Protein 4H86 (pdb70)

GO terms:
  GO:0005737 cytoplasm (C, IDA)
  GO:0045454 cell redox homeostasis (P, IDA)
  GO:0008379 thioredoxin peroxidase activity (F, IDA)
  GO:0034599 cellular response to oxidative stress (P, IGI)
  GO:0005829 cytosol (C, HDA)
  GO:0005886 plasma membrane (C, HDA)
  GO:0045454 cell redox homeostasis (P, IMP)
  GO:0008379 thioredoxin peroxidase activity (F, IMP)
  GO:0010038 response to metal ion (P, IMP)
  GO:0140824 thioredoxin-dependent peroxiredoxin activity (F, EXP)
  GO:0005515 protein binding (F, IPI)

Solvent-accessible surface area: 9254 Å² total; per-residue (Å²): 122,155,68,95,220,69,53,130,122,36,84,92,24,115,31,27,121,102,166,16,54,10,55,137,80,106,0,39,17,5,17,14,29,143,84,108,51,120,26,128,59,7,95,99,42,73,78,28,74,0,45,114,11,14,91,124,27,140,31,0,0,0,0,0,0,9,13,16,111,31,105,26,0,32,114,71,2,0,46,18,0,38,120,62,28,92,71,0,34,153,126,77,130,2,47,17,0,0,0,0,0,30,35,85,21,105,30,1,20,49,0,1,104,75,32,36,8,127,55,8,82,66,1,25,9,0,2,2,73,64,0,47,0,0,94,57,16,40,9,56,52,69,65,39,154,68,77,73,99,0,3,2,0,0,0,0,1,47,102,20,62,0,50,4,0,2,85,4,52,74,18,51,112,46,36,72,29,0,11,3,101,33,0,36,80,78,70

Structure (mmCIF, N/CA/C/O backbone):
data_4H86
#
_entry.id   4H86
#
_cell.length_a   149.049
_cell.length_b   149.049
_cell.length_c   149.049
_cell.angle_alpha   90.000
_cell.angle_beta   90.000
_cell.angle_gamma   90.000
#
_symmetry.space_group_name_H-M   'I 21 3'
#
loop_
_entity.id
_entity.type
_entity.pdbx_description
1 polymer 'Peroxiredoxin type-2'
2 water water
#
loop_
_atom_site.group_PDB
_atom_site.id
_atom_site.type_symbol
_atom_site.label_atom_id
_atom_site.label_alt_id
_atom_site.label_comp_id
_atom_site.label_asym_id
_atom_site.label_entity_id
_atom_site.label_seq_id
_atom_site.pdbx_PDB_ins_code
_atom_site.Cartn_x
_atom_site.Cartn_y
_atom_site.Cartn_z
_atom_site.occupancy
_atom_site.B_iso_or_equiv
_atom_site.auth_seq_id
_atom_site.auth_comp_id
_atom_site.auth_asym_id
_atom_site.auth_atom_id
_atom_site.pdbx_PDB_model_num
ATOM 1 N N . GLY A 1 13 ? 108.901 108.337 89.254 1.00 69.16 -10 GLY A N 1
ATOM 2 C CA . GLY A 1 13 ? 109.384 107.133 88.602 1.00 6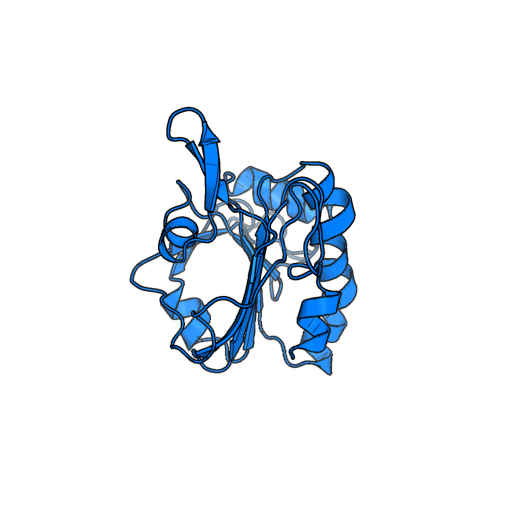1.75 -10 GLY A CA 1
ATOM 3 C C . GLY A 1 13 ? 108.391 105.988 88.666 1.00 56.59 -10 GLY A C 1
ATOM 4 O O . GLY A 1 13 ? 107.273 106.144 89.166 1.00 49.66 -10 GLY A O 1
ATOM 5 N N . LEU A 1 14 ? 108.802 104.829 88.162 1.00 53.24 -9 LEU A N 1
ATOM 6 C CA . LEU A 1 14 ? 107.928 103.661 88.115 1.00 49.01 -9 LEU A CA 1
ATOM 7 C C . LEU A 1 14 ? 107.607 103.133 89.513 1.00 39.89 -9 LEU A C 1
ATOM 8 O O . LEU A 1 14 ? 106.456 102.833 89.822 1.00 45.77 -9 LEU A O 1
ATOM 13 N N . VAL A 1 15 ? 108.627 103.033 90.360 1.00 42.40 -8 VAL A N 1
ATOM 14 C CA . VAL A 1 15 ? 108.445 102.498 91.707 1.00 49.72 -8 VAL A CA 1
ATOM 15 C C . VAL A 1 15 ? 108.807 103.529 92.771 1.00 53.67 -8 VAL A C 1
ATOM 16 O O . VAL A 1 15 ? 109.986 103.778 93.021 1.00 50.74 -8 VAL A O 1
ATOM 20 N N . PRO A 1 16 ? 107.789 104.123 93.407 1.00 67.48 -7 PRO A N 1
ATOM 21 C CA . PRO A 1 16 ? 107.987 105.170 94.415 1.00 73.74 -7 PRO A CA 1
ATOM 22 C C . PRO A 1 16 ? 108.458 104.633 95.766 1.00 79.93 -7 PRO A C 1
ATOM 23 O O . PRO A 1 16 ? 109.074 103.566 95.837 1.00 61.74 -7 PRO A O 1
ATOM 27 N N . ARG A 1 17 ? 108.151 105.386 96.820 1.00 98.73 -6 ARG A N 1
ATOM 28 C CA . ARG A 1 17 ? 108.588 105.096 98.186 1.00 90.32 -6 ARG A CA 1
ATOM 29 C C . ARG A 1 17 ? 108.276 103.677 98.660 1.00 80.15 -6 ARG A C 1
ATOM 30 O O . ARG A 1 17 ? 107.111 103.285 98.762 1.00 93.97 -6 ARG A O 1
ATOM 38 N N . GLY A 1 18 ? 109.332 102.915 98.936 1.00 77.53 -5 GLY A N 1
ATOM 39 C CA . GLY A 1 18 ? 109.220 101.602 99.550 1.00 80.83 -5 GLY A CA 1
ATOM 40 C C . GLY A 1 18 ? 108.289 100.602 98.885 1.00 88.40 -5 GLY A C 1
ATOM 41 O O . GLY A 1 18 ? 107.884 99.619 99.508 1.00 82.45 -5 GLY A O 1
ATOM 42 N N . SER A 1 19 ? 107.944 100.846 97.625 1.00 78.11 -4 SER A N 1
ATOM 43 C CA . SER A 1 19 ? 107.085 99.930 96.885 1.00 74.87 -4 SER A CA 1
ATOM 44 C C . SER A 1 19 ? 107.919 98.856 96.195 1.00 58.80 -4 SER A C 1
ATOM 45 O O . SER A 1 19 ? 109.115 99.036 95.961 1.00 53.01 -4 SER A O 1
ATOM 48 N N . HIS A 1 20 ? 107.288 97.729 95.887 1.00 54.54 -3 HIS A N 1
ATOM 49 C CA . HIS A 1 20 ? 107.978 96.645 95.203 1.00 40.08 -3 HIS A CA 1
ATOM 50 C C . HIS A 1 20 ? 107.072 96.008 94.172 1.00 40.86 -3 HIS A C 1
ATOM 51 O O . HIS A 1 20 ? 105.847 96.012 94.308 1.00 43.87 -3 HIS A O 1
ATOM 58 N N . MET A 1 21 ? 107.683 95.458 93.134 1.00 33.41 -2 MET A N 1
ATOM 59 C CA . MET A 1 21 ? 106.922 94.820 92.082 1.00 33.83 -2 MET A CA 1
ATOM 60 C C . MET A 1 21 ? 107.170 93.326 92.131 1.00 34.01 -2 MET A C 1
ATOM 61 O O . MET A 1 21 ? 108.310 92.882 92.276 1.00 31.44 -2 MET A O 1
ATOM 66 N N . ALA A 1 22 ? 106.096 92.554 92.022 1.00 30.64 -1 ALA A N 1
ATOM 67 C CA . ALA A 1 22 ? 106.207 91.108 91.935 1.00 32.42 -1 ALA A CA 1
ATOM 68 C C . ALA A 1 22 ? 106.572 90.719 90.508 1.00 33.18 -1 ALA A C 1
ATOM 69 O O . ALA A 1 22 ? 105.855 91.041 89.561 1.00 34.28 -1 ALA A O 1
ATOM 71 N N . SER A 1 23 ? 107.681 90.009 90.361 1.00 28.71 0 SER A N 1
ATOM 72 C CA . SER A 1 23 ? 108.171 89.633 89.044 1.00 27.33 0 SER A CA 1
ATOM 73 C C . SER A 1 23 ? 108.041 88.134 88.814 1.00 33.06 0 SER A C 1
ATOM 74 O O . SER A 1 23 ? 107.778 87.371 89.744 1.00 28.15 0 SER A O 1
ATOM 77 N N . MET A 1 24 ? 108.215 87.715 87.566 1.00 24.85 1 MET A N 1
ATOM 78 C CA . MET A 1 24 ? 108.238 86.293 87.255 1.00 25.63 1 MET A CA 1
ATOM 79 C C . MET A 1 24 ? 109.541 85.694 87.759 1.00 33.68 1 MET A C 1
ATOM 80 O O . MET A 1 24 ? 110.602 86.301 87.622 1.00 29.75 1 MET A O 1
ATOM 85 N N . SER A 1 25 ? 109.463 84.503 88.344 1.00 26.75 2 SER A N 1
ATOM 86 C CA . SER A 1 25 ? 110.659 83.818 88.817 1.00 27.25 2 SER A CA 1
ATOM 87 C C . SER A 1 25 ? 111.462 83.243 87.654 1.00 25.83 2 SER A C 1
ATOM 88 O O . SER A 1 25 ? 110.898 82.831 86.639 1.00 24.04 2 SER A O 1
ATOM 91 N N . ASP A 1 26 ? 112.777 83.179 87.832 1.00 28.16 3 ASP A N 1
ATOM 92 C CA . ASP A 1 26 ? 113.672 82.591 86.837 1.00 35.51 3 ASP A CA 1
ATOM 93 C C . ASP A 1 26 ? 113.425 81.089 86.639 1.00 44.07 3 ASP A C 1
ATOM 94 O O . ASP A 1 26 ? 113.931 80.488 85.688 1.00 33.93 3 ASP A O 1
ATOM 99 N N . LEU A 1 27 ? 112.630 80.491 87.525 1.00 30.53 4 LEU A N 1
ATOM 100 C CA . LEU A 1 27 ? 112.273 79.073 87.417 1.00 27.15 4 LEU A CA 1
ATOM 101 C C . LEU A 1 27 ? 111.536 78.756 86.124 1.00 30.32 4 LEU A C 1
ATOM 102 O O . LEU A 1 27 ? 111.525 77.611 85.663 1.00 30.73 4 LEU A O 1
ATOM 107 N N . VAL A 1 28 ? 110.901 79.770 85.546 1.00 25.49 5 VAL A N 1
ATOM 108 C CA . VAL A 1 28 ? 110.086 79.563 84.359 1.00 26.15 5 VAL A CA 1
ATOM 109 C C . VAL A 1 28 ? 110.936 79.061 83.188 1.00 32.35 5 VAL A C 1
ATOM 110 O O . VAL A 1 28 ? 112.070 79.504 83.010 1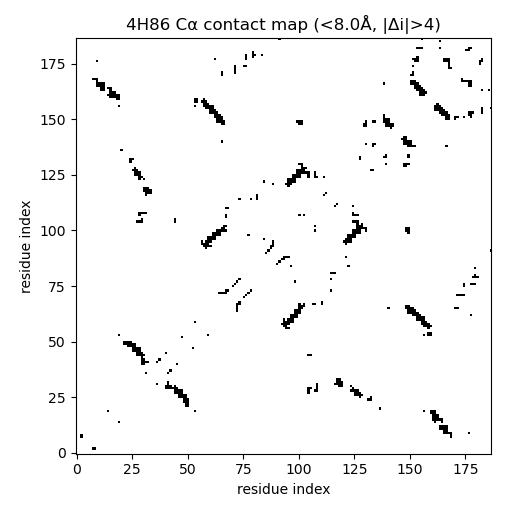.00 30.20 5 VAL A O 1
ATOM 114 N N . ASN A 1 29 ? 110.375 78.111 82.440 1.00 26.86 6 ASN A N 1
ATOM 115 C CA . ASN A 1 29 ? 111.019 77.463 81.291 1.00 37.54 6 ASN A CA 1
ATOM 116 C C . ASN A 1 29 ? 112.084 76.430 81.663 1.00 42.13 6 ASN A C 1
ATOM 117 O O . ASN A 1 29 ? 112.742 75.869 80.790 1.00 42.94 6 ASN A O 1
ATOM 122 N N . LYS A 1 30 ? 112.237 76.172 82.958 1.00 33.36 7 LYS A N 1
ATOM 123 C CA . LYS A 1 30 ? 113.144 75.129 83.428 1.00 29.98 7 LYS A CA 1
ATOM 124 C C . LYS A 1 30 ? 112.354 73.943 83.967 1.00 39.93 7 LYS A C 1
ATOM 125 O O . LYS A 1 30 ? 111.168 74.068 84.271 1.00 30.59 7 LYS A O 1
ATOM 131 N N . LYS A 1 31 ? 113.011 72.793 84.078 1.00 33.79 8 LYS A N 1
ATOM 132 C CA . LYS A 1 31 ? 112.386 71.617 84.666 1.00 32.75 8 LYS A CA 1
ATOM 133 C C . LYS A 1 31 ? 112.009 71.894 86.118 1.00 28.01 8 LYS A C 1
ATOM 134 O O . LYS A 1 31 ? 112.752 72.555 86.851 1.00 28.80 8 LYS A O 1
ATOM 140 N N . PHE A 1 32 ? 110.848 71.392 86.521 1.00 31.38 9 PHE A N 1
ATOM 141 C CA . PHE A 1 32 ? 110.430 71.453 87.919 1.00 27.45 9 PHE A CA 1
ATOM 142 C C . PHE A 1 32 ? 111.483 70.777 88.792 1.00 33.03 9 PHE A C 1
ATOM 143 O O . PHE A 1 32 ? 111.785 69.602 88.593 1.00 36.34 9 PHE A O 1
ATOM 151 N N . PRO A 1 33 ? 112.049 71.517 89.759 1.00 28.38 10 PRO A N 1
ATOM 152 C CA . PRO A 1 33 ? 113.148 70.997 90.577 1.00 30.31 10 PRO A CA 1
ATOM 153 C C . PRO A 1 33 ? 112.633 70.212 91.781 1.00 25.88 10 PRO A C 1
ATOM 154 O O . PRO A 1 33 ? 112.738 70.673 92.922 1.00 33.99 10 PRO A O 1
ATOM 158 N N . ALA A 1 34 ? 112.083 69.032 91.519 1.00 32.21 11 ALA A N 1
ATOM 159 C CA . ALA A 1 34 ? 111.481 68.219 92.572 1.00 39.83 11 ALA A CA 1
ATOM 160 C C . ALA A 1 34 ? 112.514 67.664 93.551 1.00 38.15 11 ALA A C 1
ATOM 161 O O . ALA A 1 34 ? 112.230 67.521 94.739 1.00 32.50 11 ALA A O 1
ATOM 163 N N . GLY A 1 35 ? 113.709 67.360 93.049 1.00 37.45 12 GLY A N 1
ATOM 164 C CA . GLY A 1 35 ? 114.733 66.707 93.849 1.00 35.03 12 GLY A CA 1
ATOM 165 C C . GLY A 1 35 ? 114.172 65.473 94.537 1.00 26.25 12 GLY A C 1
ATOM 166 O O . GLY A 1 35 ? 113.416 64.706 93.936 1.00 32.40 12 GLY A O 1
ATOM 167 N N . ASP A 1 36 ? 114.515 65.300 95.808 1.00 29.91 13 ASP A N 1
ATOM 168 C CA . ASP A 1 36 ? 113.942 64.224 96.607 1.00 36.06 13 ASP A CA 1
ATOM 169 C C . ASP A 1 36 ? 112.921 64.746 97.619 1.00 40.52 13 ASP A C 1
ATOM 170 O O . ASP A 1 36 ? 112.609 64.065 98.595 1.00 31.44 13 ASP A O 1
ATOM 175 N N . TYR A 1 37 ? 112.397 65.947 97.385 1.00 35.06 14 TYR A N 1
ATOM 176 C CA . TYR A 1 37 ? 111.436 66.547 98.317 1.00 29.20 14 TYR A CA 1
ATOM 177 C C . TYR A 1 37 ? 110.094 65.819 98.318 1.00 20.68 14 TYR A C 1
ATOM 178 O O . TYR A 1 37 ? 109.650 65.304 97.292 1.00 27.55 14 TYR A O 1
ATOM 187 N N . LYS A 1 38 ? 109.453 65.788 99.486 1.00 25.69 15 LYS A N 1
ATOM 188 C CA . LYS A 1 38 ? 108.186 65.093 99.661 1.00 27.02 15 LYS A CA 1
ATOM 189 C C . LYS A 1 38 ? 107.217 65.976 100.429 1.00 22.02 15 LYS A C 1
ATOM 190 O O . LYS A 1 38 ? 107.634 66.813 101.226 1.00 25.67 15 LYS A O 1
ATOM 196 N N . PHE A 1 39 ? 105.925 65.777 100.195 1.00 24.49 16 PHE A N 1
ATOM 197 C CA . PHE A 1 39 ? 104.918 66.437 101.010 1.00 27.37 16 PHE A CA 1
ATOM 198 C C . PHE A 1 39 ? 103.949 65.431 101.622 1.00 24.89 16 PHE A C 1
ATOM 199 O O . PHE A 1 39 ? 103.857 64.291 101.168 1.00 28.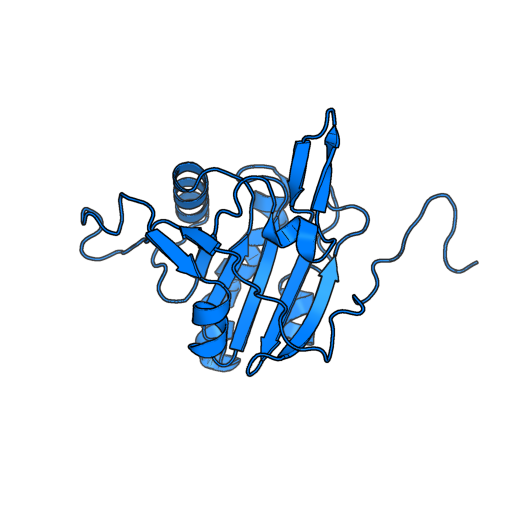12 16 PHE A O 1
ATOM 207 N N . GLN A 1 40 ? 103.240 65.856 102.659 1.00 22.68 17 GLN A N 1
ATOM 208 C CA . GLN A 1 40 ? 102.177 65.043 103.238 1.00 24.53 17 GLN A CA 1
ATOM 209 C C . GLN A 1 40 ? 100.829 65.715 103.053 1.00 30.02 17 GLN A C 1
ATOM 210 O O . GLN A 1 40 ? 100.726 66.943 103.086 1.00 23.03 17 GLN A O 1
ATOM 216 N N . TYR A 1 41 ? 99.793 64.904 102.868 1.00 23.26 18 TYR A N 1
ATOM 217 C CA . TYR A 1 41 ? 98.427 65.406 102.874 1.00 25.57 18 TYR A CA 1
ATOM 218 C C . TYR A 1 41 ? 97.495 64.316 103.393 1.00 27.48 18 TYR A C 1
ATOM 219 O O . TYR A 1 41 ? 97.854 63.139 103.416 1.00 27.05 18 TYR A O 1
ATOM 228 N N . ILE A 1 42 ? 96.312 64.717 103.832 1.00 22.38 19 ILE A N 1
ATOM 229 C CA . ILE A 1 42 ? 95.282 63.758 104.206 1.00 24.87 19 ILE A CA 1
ATOM 230 C C . ILE A 1 42 ? 94.121 63.868 103.230 1.00 27.85 19 ILE A C 1
ATOM 231 O O . ILE A 1 42 ? 93.602 64.960 102.979 1.00 22.22 19 ILE A O 1
ATOM 236 N N . ALA A 1 43 ? 93.710 62.735 102.672 1.00 24.54 20 ALA A N 1
ATOM 237 C CA . ALA A 1 43 ? 92.634 62.745 101.693 1.00 23.21 20 ALA A CA 1
ATOM 238 C C . ALA A 1 43 ? 91.300 63.143 102.310 1.00 26.04 20 ALA A C 1
ATOM 239 O O . ALA A 1 43 ? 91.102 63.039 103.523 1.00 26.61 20 ALA A O 1
ATOM 241 N N . ILE A 1 44 ? 90.396 63.621 101.461 1.00 24.92 21 ILE A N 1
ATOM 242 C CA . ILE A 1 44 ? 89.037 63.944 101.867 1.00 26.29 21 ILE A CA 1
ATOM 243 C C . ILE A 1 44 ? 88.106 63.301 100.852 1.00 28.63 21 ILE A C 1
ATOM 244 O O . ILE A 1 44 ? 88.369 63.350 99.650 1.00 25.74 21 ILE A O 1
ATOM 249 N N . SER A 1 45 ? 87.025 62.694 101.333 1.00 28.90 22 SER A N 1
ATOM 250 C CA . SER A 1 45 ? 86.086 62.002 100.452 1.00 29.82 22 SER A CA 1
ATOM 251 C C . SER A 1 45 ? 84.666 62.066 101.005 1.00 34.22 22 SER A C 1
ATOM 252 O O . SER A 1 45 ? 84.457 61.942 102.211 1.00 36.90 22 SER A O 1
ATOM 255 N N A GLN A 1 46 ? 83.702 62.267 100.112 0.49 36.77 23 GLN A N 1
ATOM 256 N N B GLN A 1 46 ? 83.684 62.263 100.132 0.51 36.80 23 GLN A N 1
ATOM 257 C CA A GLN A 1 46 ? 82.292 62.287 100.486 0.49 40.24 23 GLN A CA 1
ATOM 258 C CA B GLN A 1 46 ? 82.292 62.274 100.578 0.51 40.23 23 GLN A CA 1
ATOM 259 C C A GLN A 1 46 ? 81.794 60.868 100.735 0.49 42.37 23 GLN A C 1
ATOM 260 C C B GLN A 1 46 ? 81.708 60.865 100.642 0.51 42.43 23 GLN A C 1
ATOM 261 O O A GLN A 1 46 ? 80.856 60.650 101.500 0.49 48.34 23 GLN A O 1
ATOM 262 O O B GLN A 1 46 ? 80.627 60.653 101.188 0.51 46.63 23 GLN A O 1
ATOM 273 N N . SER A 1 47 ? 82.430 59.907 100.076 1.00 37.26 24 SER A N 1
ATOM 274 C CA . SER A 1 47 ? 82.092 58.505 100.249 1.00 53.22 24 SER A CA 1
ATOM 275 C C . SER A 1 47 ? 83.240 57.878 101.028 1.00 55.52 24 SER A C 1
ATOM 276 O O . SER A 1 47 ? 84.407 58.115 100.712 1.00 63.37 24 SER A O 1
ATOM 279 N N . ASP A 1 48 ? 82.910 57.100 102.052 1.00 59.15 25 ASP A N 1
ATOM 280 C CA . ASP A 1 48 ? 83.924 56.467 102.892 1.00 61.88 25 ASP A CA 1
ATOM 281 C C . ASP A 1 48 ? 84.808 57.517 103.583 1.00 46.19 25 ASP A C 1
ATOM 282 O O . ASP A 1 48 ? 86.034 57.397 103.620 1.00 44.05 25 ASP A O 1
ATOM 287 N N . ALA A 1 49 ? 84.167 58.540 104.142 1.00 42.51 26 ALA A N 1
ATOM 288 C CA . ALA A 1 49 ? 84.873 59.623 104.818 1.00 37.63 26 ALA A CA 1
ATOM 289 C C . ALA A 1 49 ? 85.568 59.173 106.102 1.00 54.91 26 ALA A C 1
ATOM 290 O O . ALA A 1 49 ? 86.424 59.883 106.633 1.00 39.79 26 ALA A O 1
ATOM 292 N N . ASP A 1 50 ? 85.198 58.000 106.607 1.00 37.82 27 ASP A N 1
ATOM 293 C CA . ASP A 1 50 ? 85.811 57.492 107.830 1.00 32.62 27 ASP A CA 1
ATOM 294 C C . ASP A 1 50 ? 86.930 56.484 107.571 1.00 38.25 27 ASP A C 1
ATOM 295 O O . ASP A 1 50 ? 87.435 55.862 108.502 1.00 36.06 27 ASP A O 1
ATOM 300 N N . SER A 1 51 ? 87.334 56.337 106.312 1.00 35.89 28 SER A N 1
ATOM 301 C CA . SER A 1 51 ? 88.428 55.428 105.980 1.00 36.56 28 SER A CA 1
ATOM 302 C C . SER A 1 51 ? 89.738 55.945 106.557 1.00 40.46 28 SER A C 1
ATOM 303 O O . SER A 1 51 ? 89.876 57.136 106.842 1.00 35.12 28 SER A O 1
ATOM 306 N N . GLU A 1 52 ? 90.701 55.047 106.723 1.00 36.35 29 GLU A N 1
ATOM 307 C CA . GLU A 1 52 ? 92.008 55.414 107.259 1.00 44.12 29 GLU A CA 1
ATOM 308 C C . GLU A 1 52 ? 92.721 56.433 106.366 1.00 40.16 29 GLU A C 1
ATOM 309 O O . GLU A 1 52 ? 93.459 57.292 106.852 1.00 33.01 29 GLU A O 1
ATOM 315 N N . SER A 1 53 ? 92.488 56.336 105.061 1.00 35.49 30 SER A N 1
ATOM 316 C CA . SER A 1 53 ? 93.113 57.243 104.102 1.00 43.09 30 SER A CA 1
ATOM 317 C C . SER A 1 53 ? 92.644 58.686 104.286 1.00 36.98 30 SER A C 1
ATOM 318 O O . SER A 1 53 ? 93.337 59.624 103.885 1.00 41.53 30 SER A O 1
ATOM 321 N N . CYS A 1 54 ? 91.476 58.859 104.904 1.00 30.16 31 CYS A N 1
ATOM 322 C CA . CYS A 1 54 ? 90.941 60.194 105.169 1.00 31.14 31 CYS A CA 1
ATOM 323 C C . CYS A 1 54 ? 91.182 60.645 106.608 1.00 29.82 31 CYS A C 1
ATOM 324 O O . CYS A 1 54 ? 90.660 61.677 107.044 1.00 27.68 31 CYS A O 1
ATOM 327 N N . LYS A 1 55 ? 91.982 59.875 107.339 1.00 27.14 32 LYS A N 1
ATOM 328 C CA . LYS A 1 55 ? 92.315 60.218 108.717 1.00 29.16 32 LYS A CA 1
ATOM 329 C C . LYS A 1 55 ? 93.809 60.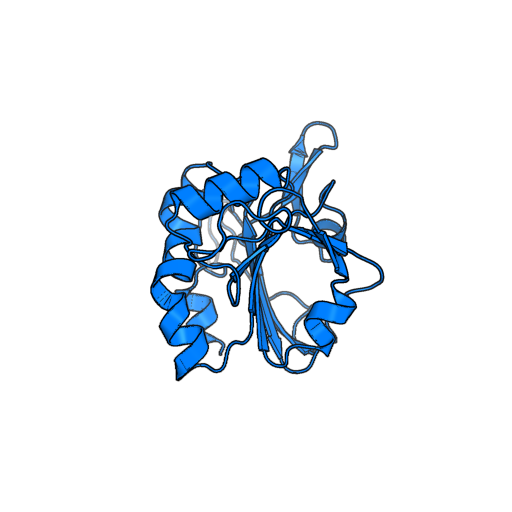456 108.880 1.00 23.39 32 LYS A C 1
ATOM 330 O O . LYS A 1 55 ? 94.228 61.343 109.627 1.00 29.72 32 LYS A O 1
ATOM 336 N N . MET A 1 56 ? 94.613 59.650 108.195 1.00 27.87 33 MET A N 1
ATOM 337 C CA . MET A 1 56 ? 96.060 59.683 108.389 1.00 27.31 33 MET A CA 1
ATOM 338 C C . MET A 1 56 ? 96.790 60.237 107.172 1.00 24.88 33 MET A C 1
ATOM 339 O O . MET A 1 56 ? 96.428 59.942 106.033 1.00 26.89 33 MET A O 1
ATOM 344 N N . PRO A 1 57 ? 97.834 61.040 107.413 1.00 26.47 34 PRO A N 1
ATOM 345 C CA . PRO A 1 57 ? 98.582 61.635 106.304 1.00 30.38 34 PRO A CA 1
ATOM 346 C C . PRO A 1 57 ? 99.296 60.577 105.476 1.00 40.08 34 PRO A C 1
ATOM 347 O O . PRO A 1 57 ? 99.720 59.540 105.995 1.00 29.46 34 PRO A O 1
ATOM 351 N N . GLN A 1 58 ? 99.399 60.833 104.181 1.00 26.86 35 GLN A N 1
ATOM 352 C CA . GLN A 1 58 ? 100.229 60.016 103.320 1.00 33.95 35 GLN A CA 1
ATOM 353 C C . GLN A 1 58 ? 101.295 60.897 102.702 1.00 36.50 35 GLN A C 1
ATOM 354 O O . GLN A 1 58 ? 101.135 62.114 102.619 1.00 28.49 35 GLN A O 1
ATOM 360 N N . THR A 1 59 ? 102.384 60.278 102.274 1.00 27.63 36 THR A N 1
ATOM 361 C CA . THR A 1 59 ? 103.527 61.009 101.754 1.00 28.73 36 THR A CA 1
ATOM 362 C C . THR A 1 59 ? 103.539 60.916 100.241 1.00 34.84 36 THR A C 1
ATOM 363 O O . THR A 1 59 ? 103.292 59.851 99.680 1.00 33.29 36 THR A O 1
ATOM 367 N N . VAL A 1 60 ? 103.797 62.041 99.581 1.00 27.07 37 VAL A N 1
ATOM 368 C CA . VAL A 1 60 ? 103.881 62.066 98.126 1.00 27.29 37 VAL A CA 1
ATOM 369 C C . VAL A 1 60 ? 105.206 62.683 97.709 1.00 31.14 37 VAL A C 1
ATOM 370 O O . VAL A 1 60 ? 105.585 63.743 98.198 1.00 29.80 37 VAL A O 1
ATOM 374 N N . GLU A 1 61 ? 105.920 62.010 96.815 1.00 27.45 38 GLU A N 1
ATOM 375 C CA . GLU A 1 61 ? 107.138 62.573 96.256 1.00 28.59 38 GLU A CA 1
ATOM 376 C C . GLU A 1 61 ? 106.761 63.607 95.196 1.00 25.27 38 GLU A C 1
ATOM 377 O O . GLU A 1 61 ? 105.944 63.333 94.313 1.00 27.27 38 GLU A O 1
ATOM 383 N N . TRP A 1 62 ? 107.341 64.798 95.296 1.00 27.60 39 TRP A N 1
ATOM 384 C CA . TRP A 1 62 ? 107.058 65.846 94.317 1.00 26.05 39 TRP A CA 1
ATOM 385 C C . TRP A 1 62 ? 107.381 65.369 92.901 1.00 29.12 39 TRP A C 1
ATOM 386 O O . TRP A 1 62 ? 106.667 65.689 91.956 1.00 28.78 39 TRP A O 1
ATOM 397 N N . SER A 1 63 ? 108.453 64.591 92.761 1.00 33.70 40 SER A N 1
ATOM 398 C CA . SER A 1 63 ? 108.841 64.068 91.449 1.00 28.91 40 SER A CA 1
ATOM 399 C C . SER A 1 63 ? 107.770 63.161 90.865 1.00 36.35 40 SER A C 1
ATOM 400 O O . SER A 1 63 ? 107.503 63.198 89.664 1.00 31.38 40 SER A O 1
ATOM 403 N N . LYS A 1 64 ? 107.147 62.354 91.717 1.00 29.74 41 LYS A N 1
ATOM 404 C CA . LYS A 1 64 ? 106.107 61.439 91.264 1.00 31.28 41 LYS A CA 1
ATOM 405 C C . LYS A 1 64 ? 104.834 62.184 90.882 1.00 37.84 41 LYS A C 1
ATOM 406 O O . LYS A 1 64 ? 104.201 61.867 89.877 1.00 33.82 41 LYS A O 1
ATOM 412 N N . LEU A 1 65 ? 104.453 63.166 91.692 1.00 30.37 42 LEU A N 1
ATOM 413 C CA . LEU A 1 65 ? 103.288 63.989 91.385 1.00 27.62 42 LEU A CA 1
ATOM 414 C C . LEU A 1 65 ? 103.434 64.622 89.999 1.00 28.24 42 LEU A C 1
ATOM 415 O O . LEU A 1 65 ? 102.515 64.590 89.186 1.00 31.45 42 LEU A O 1
ATOM 420 N N . ILE A 1 66 ? 104.606 65.186 89.737 1.00 27.50 43 ILE A N 1
ATOM 421 C CA . ILE A 1 66 ? 104.846 65.888 88.477 1.00 29.89 43 ILE A CA 1
ATOM 422 C C . ILE A 1 66 ? 104.933 64.941 87.271 1.00 38.29 43 ILE A C 1
ATOM 423 O O . ILE A 1 66 ? 104.379 65.227 86.209 1.00 35.64 43 ILE A O 1
ATOM 428 N N . SER A 1 67 ? 105.600 63.802 87.440 1.00 38.11 44 SER A N 1
ATOM 429 C CA . SER A 1 67 ? 105.733 62.848 86.338 1.00 40.65 44 SER A CA 1
ATOM 430 C C . SER A 1 67 ? 104.406 62.168 85.998 1.00 35.83 44 SER A C 1
ATOM 431 O O . SER A 1 67 ? 104.159 61.820 84.845 1.00 39.80 44 SER A O 1
ATOM 434 N N . GLU A 1 68 ? 103.541 61.996 86.993 1.00 36.79 45 GLU A N 1
ATOM 435 C CA . GLU A 1 68 ? 102.258 61.323 86.776 1.00 33.79 45 GLU A CA 1
ATOM 436 C C . GLU A 1 68 ? 101.117 62.252 86.351 1.00 40.67 45 GLU A C 1
ATOM 437 O O . GLU A 1 68 ? 100.025 61.790 86.028 1.00 38.08 45 GLU A O 1
ATOM 443 N N . ASN A 1 69 ? 101.365 63.556 86.354 1.00 33.55 46 ASN A N 1
ATOM 444 C CA . ASN A 1 69 ? 100.321 64.524 86.018 1.00 35.55 46 ASN A CA 1
ATOM 445 C C . ASN A 1 69 ? 100.829 65.569 85.036 1.00 31.19 46 ASN A C 1
ATOM 446 O O . ASN A 1 69 ? 101.783 66.292 85.328 1.00 33.79 46 ASN A O 1
ATOM 451 N N . LYS A 1 70 ? 100.181 65.646 83.878 1.00 31.51 47 LYS A N 1
ATOM 452 C CA . LYS A 1 70 ? 100.628 66.514 82.792 1.00 38.33 47 LYS A CA 1
ATOM 453 C C . LYS A 1 70 ? 100.528 68.008 83.107 1.00 34.76 47 LYS A C 1
ATOM 454 O O . LYS A 1 70 ? 101.366 68.795 82.666 1.00 38.36 47 LYS A O 1
ATOM 460 N N . LYS A 1 71 ? 99.503 68.400 83.857 1.00 29.07 48 LYS A N 1
ATOM 461 C CA . LYS A 1 71 ? 99.316 69.813 84.181 1.00 28.60 48 LYS A CA 1
ATOM 462 C C . LYS A 1 71 ? 98.964 70.014 85.654 1.00 28.87 48 LYS A C 1
ATOM 463 O O . LYS A 1 71 ? 97.907 69.584 86.121 1.00 29.04 48 LYS A O 1
ATOM 469 N N . VAL A 1 72 ? 99.861 70.677 86.373 1.00 29.48 49 VAL A N 1
ATOM 470 C CA . VAL A 1 72 ? 99.722 70.857 87.810 1.00 29.68 49 VAL A CA 1
ATOM 471 C C . VAL A 1 72 ? 99.823 72.330 88.182 1.00 28.64 49 VAL A C 1
ATOM 472 O O . VAL A 1 72 ? 100.740 73.028 87.746 1.00 27.18 49 VAL A O 1
ATOM 476 N N . ILE A 1 73 ? 98.862 72.795 88.970 1.00 23.41 50 ILE A N 1
ATOM 477 C CA . ILE A 1 73 ? 98.922 74.116 89.579 1.00 21.34 50 ILE A CA 1
ATOM 478 C C . ILE A 1 73 ? 99.352 73.963 91.031 1.00 24.31 50 ILE A C 1
ATOM 479 O O . ILE A 1 73 ? 98.824 73.123 91.765 1.00 24.02 50 ILE A O 1
ATOM 484 N N . ILE A 1 74 ? 100.327 74.762 91.440 1.00 21.74 51 ILE A N 1
ATOM 485 C CA . ILE A 1 74 ? 100.787 74.757 92.819 1.00 22.50 51 ILE A CA 1
ATOM 486 C C . ILE A 1 74 ? 100.710 76.172 93.360 1.00 29.64 51 ILE A C 1
ATOM 487 O O . ILE A 1 74 ? 101.189 77.106 92.723 1.00 25.11 51 ILE A O 1
ATOM 492 N N . THR A 1 75 ? 100.097 76.342 94.524 1.00 21.14 52 THR A N 1
ATOM 493 C CA . THR A 1 75 ? 100.082 77.654 95.156 1.00 17.23 52 THR A CA 1
ATOM 494 C C . THR A 1 75 ? 100.454 77.564 96.634 1.00 23.79 52 THR A C 1
ATOM 495 O O . THR A 1 75 ? 99.948 76.714 97.372 1.00 21.32 52 THR A O 1
ATOM 499 N N . GLY A 1 76 ? 101.372 78.427 97.053 1.00 19.46 53 GLY A N 1
ATOM 500 C CA . GLY A 1 76 ? 101.821 78.443 98.433 1.00 20.01 53 GLY A CA 1
ATOM 501 C C . GLY A 1 76 ? 101.132 79.510 99.258 1.00 25.43 53 GLY A C 1
ATOM 502 O O . GLY A 1 76 ? 100.835 80.597 98.757 1.00 20.87 53 GLY A O 1
ATOM 503 N N . ALA A 1 77 ? 100.881 79.200 100.528 1.00 17.17 54 ALA A N 1
ATOM 504 C CA . ALA A 1 77 ? 100.287 80.163 101.459 1.00 20.28 54 ALA A CA 1
ATOM 505 C C . ALA A 1 77 ? 101.026 80.129 102.796 1.00 20.24 54 ALA A C 1
ATOM 506 O O . ALA A 1 77 ? 101.413 79.063 103.260 1.00 21.29 54 ALA A O 1
ATOM 508 N N . PRO A 1 78 ? 101.222 81.302 103.422 1.00 17.75 55 PRO A N 1
ATOM 509 C CA . PRO A 1 78 ? 101.971 81.394 104.679 1.00 21.44 55 PRO A CA 1
ATOM 510 C C . PRO A 1 78 ? 101.353 80.655 105.865 1.00 22.92 55 PRO A C 1
ATOM 511 O O . PRO A 1 78 ? 102.106 80.112 106.654 1.00 19.97 55 PRO A O 1
ATOM 515 N N . ALA A 1 79 ? 100.033 80.650 106.011 1.00 19.40 56 ALA A N 1
ATOM 516 C CA . ALA A 1 79 ? 99.456 80.098 107.237 1.00 21.73 56 ALA A CA 1
ATOM 517 C C . ALA A 1 79 ? 98.008 79.661 107.094 1.00 22.23 56 ALA A C 1
ATOM 518 O O . ALA A 1 79 ? 97.119 80.490 106.872 1.00 20.08 56 ALA A O 1
ATOM 520 N N . ALA A 1 80 ? 97.779 78.354 107.204 1.00 21.23 57 ALA A N 1
ATOM 521 C CA . ALA A 1 80 ? 96.424 77.825 107.297 1.00 20.24 57 ALA A CA 1
ATOM 522 C C . ALA A 1 80 ? 95.640 78.595 108.348 1.00 18.04 57 ALA A C 1
ATOM 523 O O . ALA A 1 80 ? 96.147 78.849 109.441 1.00 19.57 57 ALA A O 1
ATOM 525 N N . PHE A 1 81 ? 94.413 78.973 107.992 1.00 18.63 58 PHE A N 1
ATOM 526 C CA . PHE A 1 81 ? 93.497 79.730 108.854 1.00 19.51 58 PHE A CA 1
ATOM 527 C C . PHE A 1 81 ? 93.810 81.215 109.018 1.00 21.91 58 PHE A C 1
ATOM 528 O O . PHE A 1 81 ? 93.044 81.926 109.658 1.00 20.73 58 PHE A O 1
ATOM 536 N N . SER A 1 82 ? 94.913 81.699 108.454 1.00 19.71 59 SER A N 1
ATOM 537 C CA . SER A 1 82 ? 95.188 83.132 108.560 1.00 18.20 59 SER A CA 1
ATOM 538 C C . SER A 1 82 ? 94.259 83.894 107.595 1.00 19.31 59 SER A C 1
ATOM 539 O O . SER A 1 82 ? 93.785 83.324 106.622 1.00 22.46 59 SER A O 1
ATOM 542 N N . PRO A 1 83 ? 93.983 85.179 107.881 1.00 23.13 60 PRO A N 1
ATOM 543 C CA . PRO A 1 83 ? 92.942 85.948 107.172 1.00 24.13 60 PRO A CA 1
ATOM 544 C C . PRO A 1 83 ? 93.118 86.034 105.653 1.00 19.40 60 PRO A C 1
ATOM 545 O O . PRO A 1 83 ? 92.197 85.689 104.912 1.00 20.71 60 PRO A O 1
ATOM 549 N N . THR A 1 84 ? 94.270 86.502 105.191 1.00 19.83 61 THR A N 1
ATOM 550 C CA . THR A 1 84 ? 94.459 86.677 103.751 1.00 21.23 61 THR A CA 1
ATOM 551 C C . THR A 1 84 ? 94.409 85.339 103.013 1.00 21.96 61 THR A C 1
ATOM 552 O O . THR A 1 84 ? 93.763 85.216 101.973 1.00 21.74 61 THR A O 1
ATOM 556 N N . CYS A 1 85 ? 95.078 84.331 103.564 1.00 18.74 62 CYS A N 1
ATOM 557 C CA . CYS A 1 85 ? 95.063 83.007 102.965 1.00 19.45 62 CYS A CA 1
ATOM 558 C C . CYS A 1 85 ? 93.642 82.459 102.890 1.00 19.88 62 CYS A C 1
ATOM 559 O O . CYS A 1 85 ? 93.227 81.889 101.878 1.00 19.38 62 CYS A O 1
ATOM 562 N N . THR A 1 86 ? 92.895 82.633 103.973 1.00 20.13 63 THR A N 1
ATOM 563 C CA . THR A 1 86 ? 91.599 81.980 104.106 1.00 18.18 63 THR A CA 1
ATOM 564 C C . THR A 1 86 ? 90.487 82.701 103.358 1.00 20.08 63 THR A C 1
ATOM 565 O O . THR A 1 86 ? 89.621 82.062 102.769 1.00 20.53 63 THR A O 1
ATOM 569 N N . VAL A 1 87 ? 90.504 84.029 103.389 1.00 21.60 64 VAL A N 1
ATOM 570 C CA . VAL A 1 87 ? 89.400 84.797 102.819 1.00 21.91 64 VAL A CA 1
ATOM 571 C C . VAL A 1 87 ? 89.646 85.186 101.359 1.00 20.79 64 VAL A C 1
ATOM 572 O O . VAL A 1 87 ? 88.740 85.091 100.531 1.00 23.82 64 VAL A O 1
ATOM 576 N N . SER A 1 88 ? 90.872 85.594 101.038 1.00 20.06 65 SER A N 1
ATOM 577 C CA . SER A 1 88 ? 91.147 86.196 99.725 1.00 23.45 65 SER A CA 1
ATOM 578 C C . SER A 1 88 ? 91.930 85.327 98.744 1.00 24.10 65 SER A C 1
ATOM 579 O O . SER A 1 88 ? 91.830 85.513 97.536 1.00 24.81 65 SER A O 1
ATOM 582 N N . HIS A 1 89 ? 92.736 84.402 99.246 1.00 19.34 66 HIS A N 1
ATOM 583 C CA . HIS A 1 89 ? 93.620 83.661 98.351 1.00 16.51 66 HIS A CA 1
ATOM 584 C C . HIS A 1 89 ? 93.027 82.312 97.943 1.00 23.68 66 HIS A C 1
ATOM 585 O O . HIS A 1 89 ? 92.652 82.102 96.785 1.00 20.32 66 HIS A O 1
ATOM 592 N N . ILE A 1 90 ? 92.926 81.396 98.897 1.00 21.26 67 ILE A N 1
ATOM 593 C CA . ILE A 1 90 ? 92.524 80.027 98.565 1.00 18.59 67 ILE A CA 1
ATOM 594 C C . ILE A 1 90 ? 91.074 79.810 98.053 1.00 18.31 67 ILE A C 1
ATOM 595 O O . ILE A 1 90 ? 90.864 78.965 97.190 1.00 20.86 67 ILE A O 1
ATOM 600 N N . PRO A 1 91 ? 90.074 80.564 98.563 1.00 20.13 68 PRO A N 1
ATOM 601 C CA . PRO A 1 91 ? 88.714 80.323 98.051 1.00 22.45 68 PRO A CA 1
ATOM 602 C C . PRO A 1 91 ? 88.567 80.413 96.529 1.00 23.00 68 PRO A C 1
ATOM 603 O O . PRO A 1 91 ? 87.765 79.677 95.957 1.00 22.03 68 PRO A O 1
ATOM 607 N N . GLY A 1 92 ? 89.336 81.288 95.887 1.00 22.55 69 GLY A N 1
ATOM 608 C CA . GLY A 1 92 ? 89.299 81.399 94.436 1.00 24.31 69 GLY A CA 1
ATOM 609 C C . GLY A 1 92 ? 89.682 80.107 93.737 1.00 24.45 69 GLY A C 1
ATOM 610 O O . GLY A 1 92 ? 89.075 79.727 92.735 1.00 21.73 69 GLY A O 1
ATOM 611 N N . TYR A 1 93 ? 90.691 79.420 94.264 1.00 19.43 70 TYR A N 1
ATOM 612 C CA . TYR A 1 93 ? 91.114 78.149 93.679 1.00 19.91 70 TYR A CA 1
ATOM 613 C C . TYR A 1 93 ? 90.030 77.088 93.806 1.00 23.22 70 TYR A C 1
ATOM 614 O O . TYR A 1 93 ? 89.790 76.307 92.888 1.00 24.80 70 TYR A O 1
ATOM 623 N N . ILE A 1 94 ? 89.377 77.061 94.956 1.00 23.58 71 ILE A N 1
ATOM 624 C CA . ILE A 1 94 ? 88.304 76.098 95.175 1.00 21.06 71 ILE A CA 1
ATOM 625 C C . ILE A 1 94 ? 87.116 76.419 94.270 1.00 23.78 71 ILE A C 1
ATOM 626 O O . ILE A 1 94 ? 86.532 75.524 93.660 1.00 23.82 71 ILE A O 1
ATOM 631 N N . ASN A 1 95 ? 86.787 77.704 94.164 1.00 22.92 72 ASN A N 1
ATOM 632 C CA . ASN A 1 95 ? 85.678 78.155 93.316 1.00 25.49 72 ASN A CA 1
ATOM 633 C C . ASN A 1 95 ? 85.875 77.784 91.845 1.00 28.56 72 ASN A C 1
ATOM 634 O O . ASN A 1 95 ? 84.935 77.374 91.166 1.00 26.99 72 ASN A O 1
ATOM 639 N N . TYR A 1 96 ? 87.105 77.919 91.356 1.00 22.82 73 TYR A N 1
ATOM 640 C CA . TYR A 1 96 ? 87.392 77.650 89.947 1.00 24.58 73 TYR A CA 1
ATOM 641 C C . TYR A 1 96 ? 87.804 76.207 89.660 1.00 27.27 73 TYR A C 1
ATOM 642 O O . TYR A 1 96 ? 88.065 75.864 88.508 1.00 26.86 73 TYR A O 1
ATOM 651 N N . LEU A 1 97 ? 87.874 75.371 90.694 1.00 25.46 74 LEU A N 1
ATOM 652 C CA . LEU A 1 97 ? 88.427 74.022 90.542 1.00 25.62 74 LEU A CA 1
ATOM 653 C C . LEU A 1 97 ? 87.781 73.206 89.414 1.00 25.52 74 LEU A C 1
ATOM 654 O O . LEU A 1 97 ? 88.481 72.609 88.592 1.00 27.23 74 LEU A O 1
ATOM 659 N N . ASP A 1 98 ? 86.455 73.177 89.379 1.00 25.65 75 ASP A N 1
ATOM 660 C CA . ASP A 1 98 ? 85.748 72.428 88.336 1.00 31.14 75 ASP A CA 1
ATOM 661 C C . ASP A 1 98 ? 86.100 72.942 86.941 1.00 33.21 75 ASP A C 1
ATOM 662 O O . ASP A 1 98 ? 86.350 72.153 86.028 1.00 30.62 75 ASP A O 1
ATOM 667 N N . GLU A 1 99 ? 86.138 74.262 86.784 1.00 30.80 76 GLU A N 1
ATOM 668 C CA . GLU A 1 99 ? 86.510 74.862 85.507 1.00 30.93 76 GLU A CA 1
ATOM 669 C C . GLU A 1 99 ? 87.949 74.527 85.116 1.00 34.82 76 GLU A C 1
ATOM 670 O O . GLU A 1 99 ? 88.225 74.196 83.963 1.00 34.41 76 GLU A O 1
ATOM 676 N N . LEU A 1 100 ? 88.860 74.609 86.081 1.00 25.34 77 LEU A N 1
ATOM 677 C CA . LEU A 1 100 ? 90.259 74.266 85.846 1.00 27.81 77 LEU A CA 1
ATOM 678 C C . LEU A 1 100 ? 90.409 72.827 85.357 1.00 30.36 77 LEU A C 1
ATOM 679 O O . LEU A 1 100 ? 91.127 72.554 84.392 1.00 31.31 77 LEU A O 1
ATOM 684 N N . VAL A 1 101 ? 89.729 71.911 86.033 1.00 28.25 78 VAL A N 1
ATOM 685 C CA . VAL A 1 101 ? 89.840 70.492 85.713 1.00 24.80 78 VAL A CA 1
ATOM 686 C C . VAL A 1 101 ? 89.122 70.157 84.401 1.00 38.11 78 VAL A C 1
ATOM 687 O O . VAL A 1 101 ? 89.680 69.483 83.538 1.00 40.92 78 VAL A O 1
ATOM 691 N N . LYS A 1 102 ? 87.895 70.648 84.249 1.00 35.42 79 LYS A N 1
ATOM 692 C CA . LYS A 1 102 ? 87.065 70.295 83.095 1.00 40.58 79 LYS A CA 1
ATOM 693 C C . LYS A 1 102 ? 87.348 71.106 81.827 1.00 41.35 79 LYS A C 1
ATOM 694 O O . LYS A 1 102 ? 87.177 70.598 80.722 1.00 51.91 79 LYS A O 1
ATOM 700 N N . GLU A 1 103 ? 87.776 72.357 81.977 1.00 39.56 80 GLU A N 1
ATOM 701 C CA . GLU A 1 103 ? 87.964 73.233 80.818 1.00 36.23 80 GLU A CA 1
ATOM 702 C C . GLU A 1 103 ? 89.422 73.548 80.503 1.00 42.64 80 GLU A C 1
ATOM 703 O O . GLU A 1 103 ? 89.778 73.755 79.344 1.00 42.75 80 GLU A O 1
ATOM 709 N N . LYS A 1 104 ? 90.266 73.595 81.527 1.00 33.96 81 LYS A N 1
ATOM 710 C CA . LYS A 1 104 ? 91.659 73.983 81.330 1.00 29.96 81 LYS A CA 1
ATOM 711 C C . LYS A 1 104 ? 92.604 72.790 81.405 1.00 30.77 81 LYS A C 1
ATOM 712 O O . LYS A 1 104 ? 93.823 72.956 81.377 1.00 34.85 81 LYS A O 1
ATOM 718 N N . GLU A 1 105 ? 92.027 71.595 81.512 1.00 29.06 82 GLU A N 1
ATOM 719 C CA . GLU A 1 105 ? 92.785 70.340 81.556 1.00 36.68 82 GLU A CA 1
ATOM 720 C C . GLU A 1 105 ? 93.807 70.254 82.696 1.00 35.32 82 GLU A C 1
ATOM 721 O O . GLU A 1 105 ? 94.854 69.619 82.565 1.00 33.62 82 GLU A O 1
ATOM 727 N N . VAL A 1 106 ? 93.501 70.899 83.815 1.00 31.57 83 VAL A N 1
ATOM 728 C CA . VAL A 1 106 ? 94.363 70.808 84.988 1.00 28.71 83 VAL A CA 1
ATOM 729 C C . VAL A 1 106 ? 94.127 69.469 85.684 1.00 23.13 83 VAL A C 1
ATOM 730 O O . VAL A 1 106 ? 92.984 69.080 85.923 1.00 28.27 83 VAL A O 1
ATOM 734 N N . ASP A 1 107 ? 95.204 68.759 85.995 1.00 26.87 84 ASP A N 1
ATOM 735 C CA . ASP A 1 107 ? 95.079 67.470 86.671 1.00 29.61 84 ASP A CA 1
ATOM 736 C C . ASP A 1 107 ? 95.078 67.581 88.193 1.00 31.04 84 ASP A C 1
ATOM 737 O O . ASP A 1 107 ? 94.323 66.880 88.869 1.00 32.00 84 ASP A O 1
ATOM 742 N N . GLN A 1 108 ? 95.940 68.441 88.726 1.00 28.49 85 GLN A N 1
ATOM 743 C CA . GLN A 1 108 ? 96.054 68.609 90.173 1.00 27.08 85 GLN A CA 1
ATOM 744 C C . GLN A 1 108 ? 96.246 70.073 90.535 1.00 29.02 85 GLN A C 1
ATOM 745 O O . GLN A 1 108 ? 96.973 70.800 89.857 1.00 26.45 85 GLN A O 1
ATOM 751 N N . VAL A 1 109 ? 95.577 70.493 91.605 1.00 22.44 86 VAL A N 1
ATOM 752 C CA . VAL A 1 109 ? 95.838 71.773 92.241 1.00 23.84 86 VAL A CA 1
ATOM 753 C C . VAL A 1 109 ? 96.389 71.471 93.627 1.00 24.06 86 VAL A C 1
ATOM 754 O O . VAL A 1 109 ? 95.742 70.790 94.425 1.00 24.06 86 VAL A O 1
ATOM 758 N N . ILE A 1 110 ? 97.593 71.951 93.905 1.00 20.61 87 ILE A N 1
ATOM 759 C CA . ILE A 1 110 ? 98.218 71.701 95.193 1.00 20.19 87 ILE A CA 1
ATOM 760 C C . ILE A 1 110 ? 98.365 72.999 95.968 1.00 23.83 87 ILE A C 1
ATOM 761 O O . ILE A 1 110 ? 99.000 73.943 95.497 1.00 24.09 87 ILE A O 1
ATOM 766 N N . VAL A 1 111 ? 97.780 73.040 97.160 1.00 19.26 88 VAL A N 1
ATOM 767 C CA . VAL A 1 111 ? 97.942 74.179 98.053 1.00 17.76 88 VAL A CA 1
ATOM 768 C C . VAL A 1 111 ? 99.000 73.820 99.084 1.00 22.97 88 VAL A C 1
ATOM 769 O O . VAL A 1 111 ? 98.842 72.853 99.831 1.00 25.20 88 VAL A O 1
ATOM 773 N N . VAL A 1 112 ? 100.086 74.583 99.113 1.00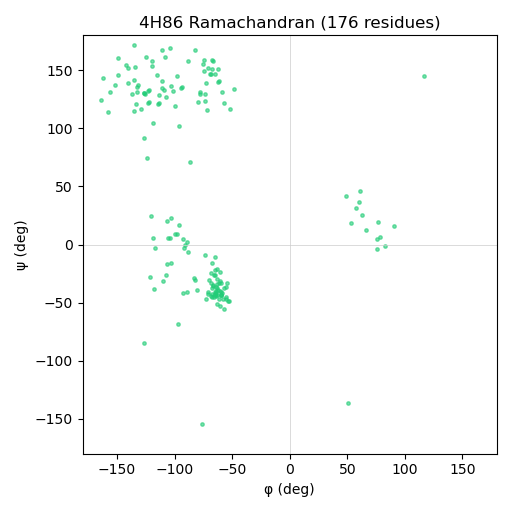 19.19 89 VAL A N 1
ATOM 774 C CA . VAL A 1 112 ? 101.227 74.259 99.970 1.00 22.72 89 VAL A CA 1
ATOM 775 C C . VAL A 1 112 ? 101.357 75.193 101.163 1.00 22.77 89 VAL A C 1
ATOM 776 O O . VAL A 1 112 ? 101.378 76.414 101.005 1.00 22.20 89 VAL A O 1
ATOM 780 N N . THR A 1 113 ? 101.443 74.620 102.362 1.00 17.33 90 THR A N 1
ATOM 781 C CA . THR A 1 113 ? 101.826 75.378 103.546 1.00 18.09 90 THR A CA 1
ATOM 782 C C . THR A 1 113 ? 102.836 74.553 104.335 1.00 20.34 90 THR A C 1
ATOM 783 O O . THR A 1 113 ? 103.056 73.387 104.025 1.00 20.46 90 THR A O 1
ATOM 787 N N . VAL A 1 114 ? 103.424 75.149 105.365 1.00 19.42 91 VAL A N 1
ATOM 788 C CA . VAL A 1 114 ? 104.304 74.402 106.259 1.00 20.78 91 VAL A CA 1
ATOM 789 C C . VAL A 1 114 ? 103.535 73.850 107.463 1.00 25.20 91 VAL A C 1
ATOM 790 O O . VAL A 1 114 ? 104.133 73.281 108.370 1.00 21.77 91 VAL A O 1
ATOM 794 N N . ASP A 1 115 ? 102.212 74.023 107.476 1.00 18.30 92 ASP A N 1
ATOM 795 C CA . ASP A 1 115 ? 101.416 73.600 108.631 1.00 20.39 92 ASP A CA 1
ATOM 796 C C . ASP A 1 115 ? 101.272 72.079 108.677 1.00 20.15 92 ASP A C 1
ATOM 797 O O . ASP A 1 115 ? 101.433 71.401 107.660 1.00 19.56 92 ASP A O 1
ATOM 802 N N . ASN A 1 116 ? 100.965 71.547 109.857 1.00 23.78 93 ASN A N 1
ATOM 803 C CA . ASN A 1 116 ? 100.807 70.102 109.995 1.00 20.76 93 ASN A CA 1
ATOM 804 C C . ASN A 1 116 ? 99.639 69.626 109.122 1.00 19.12 93 ASN A C 1
ATOM 805 O O . ASN A 1 116 ? 98.714 70.394 108.855 1.00 21.55 93 ASN A O 1
ATOM 810 N N . PRO A 1 117 ? 99.688 68.368 108.647 1.00 22.08 94 PRO A N 1
ATOM 811 C CA . PRO A 1 117 ? 98.686 67.910 107.675 1.00 19.39 94 PRO A CA 1
ATOM 812 C C . PRO A 1 117 ? 97.272 67.778 108.234 1.00 20.12 94 PRO A C 1
ATOM 813 O O . PRO A 1 117 ? 96.317 67.843 107.461 1.00 21.17 94 PRO A O 1
ATOM 817 N N . PHE A 1 118 ? 97.133 67.592 109.544 1.00 20.01 95 PHE A N 1
ATOM 818 C CA . PHE A 1 118 ? 95.807 67.577 110.154 1.00 20.24 95 PHE A CA 1
ATOM 819 C C . PHE A 1 118 ? 95.180 68.970 110.102 1.00 19.21 95 PHE A C 1
ATOM 820 O O . PHE A 1 118 ? 94.003 69.116 109.772 1.00 18.14 95 PHE A O 1
ATOM 828 N N . ALA A 1 119 ? 95.964 69.990 110.434 1.00 19.52 96 ALA A N 1
ATOM 829 C CA . ALA A 1 119 ? 95.469 71.361 110.366 1.00 18.93 96 ALA A CA 1
ATOM 830 C C . ALA A 1 119 ? 95.136 71.737 108.922 1.00 17.27 96 ALA A C 1
ATOM 831 O O . ALA A 1 119 ? 94.103 72.358 108.663 1.00 19.26 96 ALA A O 1
ATOM 833 N N . ASN A 1 120 ? 95.992 71.339 107.980 1.00 19.69 97 ASN A N 1
ATOM 834 C CA . ASN A 1 120 ? 95.718 71.588 106.560 1.00 19.78 97 ASN A CA 1
ATOM 835 C C . ASN A 1 120 ? 94.423 70.944 106.085 1.00 26.58 97 ASN A C 1
ATOM 836 O O . ASN A 1 120 ? 93.646 71.561 105.357 1.00 18.93 97 ASN A O 1
ATOM 841 N N . GLN A 1 121 ? 94.186 69.700 106.490 1.00 19.81 98 GL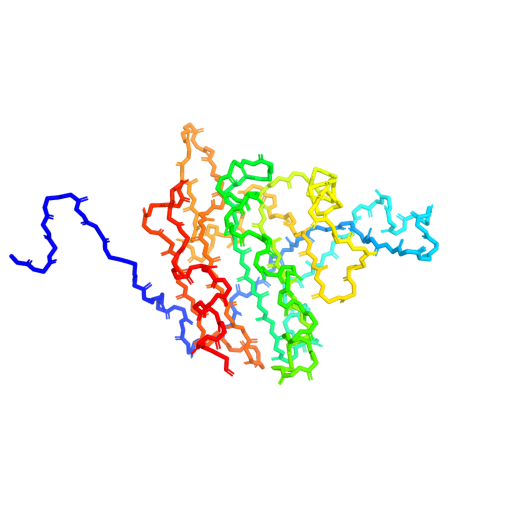N A N 1
ATOM 842 C CA . GLN A 1 121 ? 92.949 69.027 106.098 1.00 18.30 98 GLN A CA 1
ATOM 843 C C . GLN A 1 121 ? 91.727 69.725 106.701 1.00 17.12 98 GLN A C 1
ATOM 844 O O . GLN A 1 121 ? 90.707 69.895 106.030 1.00 21.42 98 GLN A O 1
ATOM 850 N N . ALA A 1 122 ? 91.822 70.113 107.972 1.00 18.27 99 ALA A N 1
ATOM 851 C CA . ALA A 1 122 ? 90.714 70.800 108.634 1.00 21.47 99 ALA A CA 1
ATOM 852 C C . ALA A 1 122 ? 90.449 72.150 107.960 1.00 23.57 99 ALA A C 1
ATOM 853 O O . ALA A 1 122 ? 89.304 72.579 107.826 1.00 20.88 99 ALA A O 1
ATOM 855 N N . TRP A 1 123 ? 91.519 72.807 107.528 1.00 19.32 100 TRP A N 1
ATOM 856 C CA . TRP A 1 123 ? 91.402 74.072 106.795 1.00 19.82 100 TRP A CA 1
ATOM 857 C C . TRP A 1 123 ? 90.666 73.863 105.471 1.00 19.02 100 TRP A C 1
ATOM 858 O O . TRP A 1 123 ? 89.696 74.571 105.161 1.00 20.56 100 TRP A O 1
ATOM 869 N N . ALA A 1 124 ? 91.129 72.883 104.694 1.00 18.10 101 ALA A N 1
ATOM 870 C CA . ALA A 1 124 ? 90.480 72.511 103.437 1.00 18.16 101 ALA A CA 1
ATOM 871 C C . ALA A 1 124 ? 88.993 72.221 103.637 1.00 25.12 101 ALA A C 1
ATOM 872 O O . ALA A 1 124 ? 88.148 72.729 102.899 1.00 21.17 101 ALA A O 1
ATOM 874 N N . LYS A 1 125 ? 88.669 71.411 104.640 1.00 20.67 102 LYS A N 1
ATOM 875 C CA . LYS A 1 125 ? 87.264 71.127 104.936 1.00 20.74 102 LYS A CA 1
ATOM 876 C C . LYS A 1 125 ? 86.487 72.404 105.261 1.00 24.85 102 LYS A C 1
ATOM 877 O O . LYS A 1 125 ? 85.357 72.582 104.797 1.00 23.95 102 LYS A O 1
ATOM 883 N N . SER A 1 126 ? 87.095 73.299 106.039 1.00 23.02 103 SER A N 1
ATOM 884 C CA . SER A 1 126 ? 86.434 74.552 106.410 1.00 22.41 103 SER A CA 1
ATOM 885 C C . SER A 1 126 ? 86.194 75.426 105.181 1.00 26.11 103 SER A C 1
ATOM 886 O O . SER A 1 126 ? 85.285 76.251 105.162 1.00 24.43 103 SER A O 1
ATOM 889 N N . LEU A 1 127 ? 87.024 75.240 104.161 1.00 20.88 104 LEU A N 1
ATOM 890 C CA . LEU A 1 127 ? 86.921 76.005 102.924 1.00 22.50 104 LEU A CA 1
ATOM 891 C C . LEU A 1 127 ? 85.988 75.346 101.903 1.00 31.51 104 LEU A C 1
ATOM 892 O O . LEU A 1 127 ? 85.834 75.832 100.780 1.00 25.53 104 LEU A O 1
ATOM 897 N N . GLY A 1 128 ? 85.380 74.231 102.294 1.00 27.82 105 GLY A N 1
ATOM 898 C CA . GLY A 1 128 ? 84.402 73.567 101.453 1.00 28.53 105 GLY A CA 1
ATOM 899 C C . GLY A 1 128 ? 84.959 72.513 100.513 1.00 32.39 105 GLY A C 1
ATOM 900 O O . GLY A 1 128 ? 84.280 72.111 99.575 1.00 31.20 105 GLY A O 1
ATOM 901 N N . VAL A 1 129 ? 86.187 72.057 100.748 1.00 22.99 106 VAL A N 1
ATOM 902 C CA . VAL A 1 129 ? 86.731 70.971 99.939 1.00 23.78 106 VAL A CA 1
ATOM 903 C C . VAL A 1 129 ? 86.053 69.662 100.353 1.00 32.33 106 VAL A C 1
ATOM 904 O O . VAL A 1 129 ? 86.097 69.286 101.521 1.00 26.72 106 VAL A O 1
ATOM 908 N N . LYS A 1 130 ? 85.439 68.975 99.393 1.00 28.81 107 LYS A N 1
ATOM 909 C CA . LYS A 1 130 ? 84.681 67.753 99.667 1.00 34.66 107 LYS A CA 1
ATOM 910 C C . LYS A 1 130 ? 85.420 66.519 99.189 1.00 30.85 107 LYS A C 1
ATOM 911 O O . LYS A 1 130 ? 85.101 65.394 99.581 1.00 28.86 107 LYS A O 1
ATOM 917 N N . ASP A 1 131 ? 86.400 66.730 98.321 1.00 24.55 108 ASP A N 1
ATOM 918 C CA . ASP A 1 131 ? 87.084 65.624 97.679 1.00 27.90 108 ASP A CA 1
ATOM 919 C C . ASP A 1 131 ? 88.470 66.051 97.221 1.00 30.83 108 ASP A C 1
ATOM 920 O O . ASP A 1 131 ? 88.615 67.078 96.565 1.00 30.92 108 ASP A O 1
ATOM 925 N N . THR A 1 132 ? 89.482 65.253 97.551 1.00 27.18 109 THR A N 1
ATOM 926 C CA . THR A 1 132 ? 90.859 65.595 97.211 1.00 27.51 109 THR A CA 1
ATOM 927 C C . THR A 1 132 ? 91.376 64.960 95.916 1.00 26.70 109 THR A C 1
ATOM 928 O O . THR A 1 132 ? 92.584 64.934 95.676 1.00 27.53 109 THR A O 1
ATOM 932 N N . THR A 1 133 ? 90.475 64.463 95.076 1.00 24.21 110 THR A N 1
ATOM 933 C CA . THR A 1 133 ? 90.903 63.845 93.821 1.00 27.18 110 THR A CA 1
ATOM 934 C C . THR A 1 133 ? 91.771 64.785 92.980 1.00 26.16 110 THR A C 1
ATOM 935 O O . THR A 1 133 ? 92.820 64.376 92.478 1.00 29.71 110 THR A O 1
ATOM 939 N N . HIS A 1 134 ? 91.343 66.042 92.854 1.00 26.42 111 HIS A N 1
ATOM 940 C CA . HIS A 1 134 ? 92.056 67.019 92.019 1.00 30.49 111 HIS A CA 1
ATOM 941 C C . HIS A 1 134 ? 92.623 68.206 92.797 1.00 32.23 111 HIS A C 1
ATOM 942 O O . HIS A 1 134 ? 93.269 69.076 92.220 1.00 26.12 111 HIS A O 1
ATOM 949 N N . ILE A 1 135 ? 92.368 68.257 94.099 1.00 24.99 112 ILE A N 1
ATOM 950 C CA . ILE A 1 135 ? 92.937 69.317 94.925 1.00 23.43 112 ILE A CA 1
ATOM 951 C C . ILE A 1 135 ? 93.458 68.739 96.234 1.00 26.25 112 ILE A C 1
ATOM 952 O O . ILE A 1 135 ? 92.764 67.988 96.916 1.00 27.00 112 ILE A O 1
ATOM 957 N N . LYS A 1 136 ? 94.697 69.067 96.568 1.00 22.29 113 LYS A N 1
ATOM 958 C CA . LYS A 1 136 ? 95.310 68.542 97.780 1.00 25.41 113 LYS A CA 1
ATOM 959 C C . LYS A 1 136 ? 95.991 69.649 98.566 1.00 25.29 113 LYS A C 1
ATOM 960 O O . LYS A 1 136 ? 96.691 70.492 97.998 1.00 24.67 113 LYS A O 1
ATOM 966 N N . PHE A 1 137 ? 95.783 69.647 99.877 1.00 20.59 114 PHE A N 1
ATOM 967 C CA . PHE A 1 137 ? 96.425 70.618 100.749 1.00 22.42 114 PHE A CA 1
ATOM 968 C C . PHE A 1 137 ? 97.683 69.989 101.339 1.00 29.88 114 PHE A C 1
ATOM 969 O O . PHE A 1 137 ? 97.622 69.184 102.271 1.00 27.09 114 PHE A O 1
ATOM 977 N N . ALA A 1 138 ? 98.822 70.364 100.772 1.00 23.94 115 ALA A N 1
ATOM 978 C CA . ALA A 1 138 ? 100.097 69.731 101.070 1.00 23.49 115 ALA A CA 1
ATOM 979 C C . ALA A 1 138 ? 100.840 70.399 102.216 1.00 29.51 115 ALA A C 1
ATOM 980 O O . ALA A 1 138 ? 100.827 71.625 102.358 1.00 23.06 115 ALA A O 1
ATOM 982 N N A SER A 1 139 ? 101.478 69.576 103.043 0.63 21.00 116 SER A N 1
ATOM 983 N N B SER A 1 139 ? 101.496 69.579 103.027 0.37 21.08 116 SER A N 1
ATOM 984 C CA A SER A 1 139 ? 102.383 70.052 104.081 0.63 18.55 116 SER A CA 1
ATOM 985 C CA B SER A 1 139 ? 102.373 70.076 104.073 0.37 18.63 116 SER A CA 1
ATOM 986 C C A SER A 1 139 ? 103.814 69.955 103.579 0.63 23.95 116 SER A C 1
ATOM 987 C C B SER A 1 139 ? 103.823 69.946 103.624 0.37 23.97 116 SER A C 1
ATOM 988 O O A SER A 1 139 ? 104.231 68.898 103.107 0.63 24.97 116 SER A O 1
ATOM 989 O O B SER A 1 139 ? 104.255 68.867 103.221 0.37 24.88 116 SER A O 1
ATOM 994 N N . ASP A 1 140 ? 104.561 71.050 103.697 1.00 22.75 117 ASP A N 1
ATOM 995 C CA . ASP A 1 140 ? 105.988 71.083 103.349 1.00 21.86 117 ASP A CA 1
ATOM 996 C C . ASP A 1 140 ? 106.756 71.282 104.650 1.00 23.68 117 ASP A C 1
ATOM 997 O O . ASP A 1 140 ? 107.083 72.410 105.014 1.00 25.40 117 ASP A O 1
ATOM 1002 N N . PRO A 1 141 ? 107.018 70.183 105.387 1.00 28.92 118 PRO A N 1
ATOM 1003 C CA . PRO A 1 141 ? 107.542 70.299 106.753 1.00 30.45 118 PRO A CA 1
ATOM 1004 C C . PRO A 1 141 ? 108.862 71.058 106.800 1.00 24.28 118 PRO A C 1
ATOM 1005 O O . PRO A 1 141 ? 109.770 70.783 106.012 1.00 27.60 118 PRO A O 1
ATOM 1009 N N . GLY A 1 142 ? 108.940 72.027 107.702 1.00 24.07 119 GLY A N 1
ATOM 1010 C CA . GLY A 1 142 ? 110.124 72.847 107.844 1.00 29.88 119 GLY A CA 1
ATOM 1011 C C . GLY A 1 142 ? 110.398 73.742 106.648 1.00 29.87 119 GLY A C 1
ATOM 1012 O O . GLY A 1 142 ? 111.490 74.295 106.544 1.00 27.14 119 GLY A O 1
ATOM 1013 N N . CYS A 1 143 ? 109.423 73.871 105.745 1.00 26.27 120 CYS A N 1
ATOM 1014 C CA . CYS A 1 143 ? 109.557 74.738 104.565 1.00 24.50 120 CYS A CA 1
ATOM 1015 C C . CYS A 1 143 ? 110.684 74.287 103.631 1.00 28.98 120 CYS A C 1
ATOM 1016 O O . CYS A 1 143 ? 111.226 75.091 102.871 1.00 27.72 120 CYS A O 1
ATOM 1019 N N . ALA A 1 144 ? 111.025 72.999 103.672 1.00 27.64 121 ALA A N 1
ATOM 1020 C CA . ALA A 1 144 ? 112.186 72.491 102.933 1.00 29.15 121 ALA A CA 1
ATOM 1021 C C . ALA A 1 144 ? 112.087 72.692 101.418 1.00 25.03 121 ALA A C 1
ATOM 1022 O O . ALA A 1 144 ? 112.990 73.260 100.804 1.00 26.79 121 ALA A O 1
ATOM 1024 N N . PHE A 1 145 ? 110.994 72.240 100.812 1.00 22.86 122 PHE A N 1
ATOM 1025 C CA . PHE A 1 145 ? 110.836 72.404 99.371 1.00 24.45 122 PHE A CA 1
ATOM 1026 C C . PHE A 1 145 ? 110.717 73.872 98.958 1.00 30.45 122 PHE A C 1
ATOM 1027 O O . PHE A 1 145 ? 111.349 74.314 97.991 1.00 25.41 122 PHE A O 1
ATOM 1035 N N . THR A 1 146 ? 109.898 74.614 99.694 1.00 24.36 123 THR A N 1
ATOM 1036 C CA . THR A 1 146 ? 109.630 76.017 99.389 1.00 24.45 123 THR A CA 1
ATOM 1037 C C . THR A 1 146 ? 110.890 76.880 99.521 1.00 26.94 123 THR A C 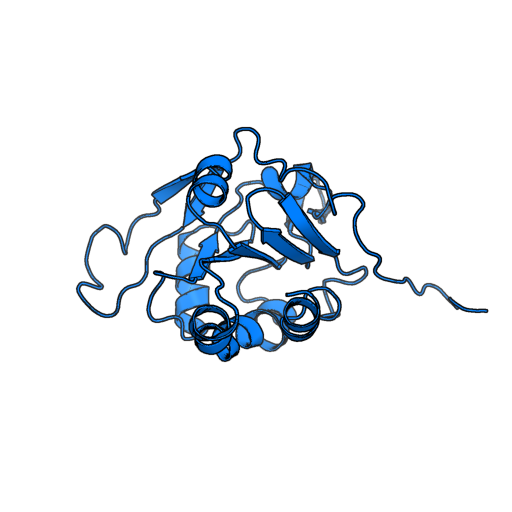1
ATOM 1038 O O . THR A 1 146 ? 111.136 77.767 98.699 1.00 25.31 123 THR A O 1
ATOM 1042 N N . LYS A 1 147 ? 111.702 76.608 100.538 1.00 23.71 124 LYS A N 1
ATOM 1043 C CA . LYS A 1 147 ? 112.992 77.284 100.662 1.00 27.72 124 LYS A CA 1
ATOM 1044 C C . LYS A 1 147 ? 113.907 76.943 99.486 1.00 26.19 124 LYS A C 1
ATOM 1045 O O . LYS A 1 147 ? 114.692 77.787 99.043 1.00 27.72 124 LYS A O 1
ATOM 1051 N N . SER A 1 148 ? 113.800 75.714 98.983 1.00 27.78 125 SER A N 1
ATOM 1052 C CA . SER A 1 148 ? 114.661 75.251 97.899 1.00 30.63 125 SER A CA 1
ATOM 1053 C C . SER A 1 148 ? 114.421 76.010 96.599 1.00 40.55 125 SER A C 1
ATOM 1054 O O . SER A 1 148 ? 115.318 76.106 95.762 1.00 31.44 125 SER A O 1
ATOM 1057 N N . ILE A 1 149 ? 113.217 76.548 96.425 1.00 26.98 126 ILE A N 1
ATOM 1058 C CA . ILE A 1 149 ? 112.924 77.342 95.235 1.00 27.70 126 ILE A CA 1
ATOM 1059 C C . ILE A 1 149 ? 112.905 78.840 95.530 1.00 29.04 126 ILE A C 1
ATOM 1060 O O . ILE A 1 149 ? 112.582 79.644 94.659 1.00 28.32 126 ILE A O 1
ATOM 1065 N N . GLY A 1 150 ? 113.257 79.207 96.758 1.00 25.94 127 GLY A N 1
ATOM 1066 C CA . GLY A 1 150 ? 113.379 80.605 97.142 1.00 27.06 127 GLY A CA 1
ATOM 1067 C C . GLY A 1 150 ? 112.067 81.337 97.378 1.00 31.39 127 GLY A C 1
ATOM 1068 O O . GLY A 1 150 ? 112.026 82.570 97.365 1.00 25.58 127 GLY A O 1
ATOM 1069 N N . PHE A 1 151 ? 110.995 80.588 97.607 1.00 23.30 128 PHE A N 1
ATOM 1070 C CA . PHE A 1 151 ? 109.668 81.186 97.788 1.00 21.85 128 PHE A CA 1
ATOM 1071 C C . PHE A 1 151 ? 109.237 81.221 99.252 1.00 25.59 128 PHE A C 1
ATOM 1072 O O . PHE A 1 151 ? 108.045 81.284 99.551 1.00 22.46 128 PHE A O 1
ATOM 1080 N N . GLU A 1 152 ? 110.205 81.180 100.161 1.00 23.13 129 GLU A N 1
ATOM 1081 C CA . GLU A 1 152 ? 109.916 81.125 101.588 1.00 22.26 129 GLU A CA 1
ATOM 1082 C C . GLU A 1 152 ? 109.625 82.504 102.173 1.00 28.95 129 GLU A C 1
ATOM 1083 O O . GLU A 1 152 ? 109.865 83.528 101.534 1.00 27.48 129 GLU A O 1
ATOM 1089 N N . LEU A 1 153 ? 109.102 82.519 103.396 1.00 21.63 130 LEU A N 1
ATOM 1090 C CA . LEU A 1 153 ? 108.890 83.752 104.144 1.00 23.05 130 LEU A CA 1
ATOM 1091 C C . LEU A 1 153 ? 109.504 83.618 105.533 1.00 30.16 130 LEU A C 1
ATOM 1092 O O . LEU A 1 153 ? 109.073 82.779 106.330 1.00 24.43 130 LEU A O 1
ATOM 1097 N N . ALA A 1 154 ? 110.508 84.440 105.824 1.00 25.46 131 ALA A N 1
ATOM 1098 C CA . ALA A 1 154 ? 111.136 84.431 107.145 1.00 26.56 131 ALA A CA 1
ATOM 1099 C C . ALA A 1 154 ? 110.211 85.084 108.158 1.00 28.72 131 ALA A C 1
ATOM 1100 O O . ALA A 1 154 ? 109.712 86.182 107.924 1.00 31.87 131 ALA A O 1
ATOM 1102 N N . VAL A 1 155 ? 109.957 84.416 109.279 1.00 25.43 132 VAL A N 1
ATOM 1103 C CA . VAL A 1 155 ? 109.072 85.012 110.284 1.00 21.65 132 VAL A CA 1
ATOM 1104 C C . VAL A 1 155 ? 109.761 85.238 111.631 1.00 31.92 132 VAL A C 1
ATOM 1105 O O . VAL A 1 155 ? 109.123 85.644 112.602 1.00 34.84 132 VAL A O 1
ATOM 1109 N N . GLY A 1 156 ? 111.063 84.983 111.683 1.00 32.29 133 GLY A N 1
ATOM 1110 C CA . GLY A 1 156 ? 111.838 85.290 112.869 1.00 33.74 133 GLY A CA 1
ATOM 1111 C C . GLY A 1 156 ? 112.431 84.071 113.547 1.00 41.95 133 GLY A C 1
ATOM 1112 O O . GLY A 1 156 ? 111.821 82.998 113.560 1.00 31.49 133 GLY A O 1
ATOM 1113 N N . ASP A 1 157 ? 113.630 84.244 114.096 1.00 38.27 134 ASP A N 1
ATOM 1114 C CA . ASP A 1 157 ? 114.289 83.220 114.907 1.00 33.29 134 ASP A CA 1
ATOM 1115 C C . ASP A 1 157 ? 114.533 81.913 114.155 1.00 40.79 134 ASP A C 1
ATOM 1116 O O . ASP A 1 157 ? 114.432 80.829 114.730 1.00 43.88 134 ASP A O 1
ATOM 1121 N N . GLY A 1 158 ? 114.855 82.019 112.870 1.00 34.81 135 GLY A N 1
ATOM 1122 C CA . GLY A 1 158 ? 115.161 80.846 112.071 1.00 33.32 135 GLY A CA 1
ATOM 1123 C C . GLY A 1 158 ? 113.946 80.055 111.611 1.00 33.42 135 GLY A C 1
ATOM 1124 O O . GLY A 1 158 ? 114.084 78.978 111.025 1.00 36.17 135 GLY A O 1
ATOM 1125 N N . VAL A 1 159 ? 112.754 80.581 111.867 1.00 30.67 136 VAL A N 1
ATOM 1126 C CA . VAL A 1 159 ? 111.530 79.917 111.423 1.00 26.89 136 VAL A CA 1
ATOM 1127 C C . VAL A 1 159 ? 111.074 80.462 110.069 1.00 28.71 136 VAL A C 1
ATOM 1128 O O . VAL A 1 159 ? 111.086 81.677 109.844 1.00 25.74 136 VAL A O 1
ATOM 1132 N N . TYR A 1 160 ? 110.689 79.555 109.172 1.00 24.60 137 TYR A N 1
ATOM 1133 C CA . TYR A 1 160 ? 110.205 79.919 107.841 1.00 23.38 137 TYR A CA 1
ATOM 1134 C C . TYR A 1 160 ? 108.808 79.380 107.553 1.00 28.76 137 TYR A C 1
ATOM 1135 O O . TYR A 1 160 ? 108.528 78.204 107.780 1.00 22.24 137 TYR A O 1
ATOM 1144 N N . TRP A 1 161 ? 107.938 80.250 107.050 1.00 23.46 138 TRP A N 1
ATOM 1145 C CA . TRP A 1 161 ? 106.651 79.832 106.511 1.00 20.27 138 TRP A CA 1
ATOM 1146 C C . TRP A 1 161 ? 106.785 79.898 105.001 1.00 23.29 138 TRP A C 1
ATOM 1147 O O . TRP A 1 161 ? 107.773 80.428 104.491 1.00 23.58 138 TRP A O 1
ATOM 1158 N N . SER A 1 162 ? 105.816 79.360 104.274 1.00 19.65 139 SER A N 1
ATOM 1159 C CA . SER A 1 162 ? 105.801 79.586 102.836 1.00 21.96 139 SER A CA 1
ATOM 1160 C C . SER A 1 162 ? 105.518 81.066 102.619 1.00 22.97 139 SER A C 1
ATOM 1161 O O . SER A 1 162 ? 104.871 81.705 103.448 1.00 19.97 139 SER A O 1
ATOM 1164 N N . GLY A 1 163 ? 106.017 81.627 101.523 1.00 21.38 140 GLY A N 1
ATOM 1165 C CA . GLY A 1 163 ? 105.516 82.921 101.092 1.00 21.46 140 GLY A CA 1
ATOM 1166 C C . GLY A 1 163 ? 104.173 82.676 100.422 1.00 24.36 140 GLY A C 1
ATOM 1167 O O . GLY A 1 163 ? 103.607 81.583 100.535 1.00 21.42 140 GLY A O 1
ATOM 1168 N N A ARG A 1 164 ? 103.639 83.685 99.748 0.03 21.04 141 ARG A N 1
ATOM 1169 N N B ARG A 1 164 ? 103.657 83.681 99.721 0.97 20.94 141 ARG A N 1
ATOM 1170 C CA A ARG A 1 164 ? 102.465 83.453 98.921 0.03 20.56 141 ARG A CA 1
ATOM 1171 C CA B ARG A 1 164 ? 102.452 83.485 98.922 0.97 20.55 141 ARG A CA 1
ATOM 1172 C C A ARG A 1 164 ? 102.852 83.507 97.454 0.03 22.11 141 ARG A C 1
ATOM 1173 C C B ARG A 1 164 ? 102.839 83.515 97.447 0.97 22.25 141 ARG A C 1
ATOM 1174 O O A ARG A 1 164 ? 103.393 84.504 96.977 0.03 21.55 141 ARG A O 1
ATOM 1175 O O B ARG A 1 164 ? 103.387 84.505 96.964 0.97 21.55 141 ARG A O 1
ATOM 1190 N N . TRP A 1 165 ? 102.572 82.423 96.744 1.00 18.83 142 TRP A N 1
ATOM 1191 C CA . TRP A 1 165 ? 103.055 82.266 95.384 1.00 21.11 142 TRP A CA 1
ATOM 1192 C C . TRP A 1 165 ? 102.206 81.302 94.603 1.00 22.59 142 TRP A C 1
ATOM 1193 O O . TRP A 1 165 ? 101.384 80.575 95.165 1.00 22.62 142 TRP A O 1
ATOM 1204 N N . ALA A 1 166 ? 102.407 81.289 93.291 1.00 18.69 143 ALA A N 1
ATOM 1205 C CA . ALA A 1 166 ? 101.715 80.327 92.458 1.00 19.34 143 ALA A CA 1
ATOM 1206 C C . ALA A 1 166 ? 102.630 79.844 91.349 1.00 25.62 143 ALA A C 1
ATOM 1207 O O . ALA A 1 166 ? 103.572 80.535 90.949 1.00 22.82 143 ALA A O 1
ATOM 1209 N N . MET A 1 167 ? 102.351 78.645 90.862 1.00 23.29 144 MET A N 1
ATOM 1210 C CA . MET A 1 167 ? 103.197 78.019 89.867 1.00 25.65 144 MET A CA 1
ATOM 1211 C C . MET A 1 167 ? 102.341 77.144 88.979 1.00 29.09 144 MET A C 1
ATOM 1212 O O . MET A 1 167 ? 101.349 76.569 89.433 1.00 25.95 144 MET A O 1
ATOM 1217 N N . VAL A 1 168 ? 102.709 77.058 87.706 1.00 23.58 145 VAL A N 1
ATOM 1218 C CA . VAL A 1 168 ? 102.068 76.118 86.799 1.00 21.78 145 VAL A CA 1
ATOM 1219 C C . VAL A 1 168 ? 103.152 75.215 86.235 1.00 30.79 145 VAL A C 1
ATOM 1220 O O . VAL A 1 168 ? 104.212 75.694 85.830 1.00 26.41 145 VAL A O 1
ATOM 1224 N N . VAL A 1 169 ? 102.900 73.912 86.241 1.00 27.71 146 VAL A N 1
ATOM 1225 C CA . VAL A 1 169 ? 103.859 72.943 85.723 1.00 27.44 146 VAL A CA 1
ATOM 1226 C C . VAL A 1 169 ? 103.188 72.133 84.629 1.00 30.71 146 VAL A C 1
ATOM 1227 O O . VAL A 1 169 ? 102.156 71.507 84.860 1.00 29.56 146 VAL A O 1
ATOM 1231 N N . GLU A 1 170 ? 103.760 72.165 83.428 1.00 30.27 147 GLU A N 1
ATOM 1232 C CA . GLU A 1 170 ? 103.193 71.424 82.304 1.00 26.77 147 GLU A CA 1
ATOM 1233 C C . GLU A 1 170 ? 104.224 70.458 81.738 1.00 28.58 147 GLU A C 1
ATOM 1234 O O . GLU A 1 170 ? 105.319 70.870 81.346 1.00 30.57 147 GLU A O 1
ATOM 1240 N N . ASN A 1 171 ? 103.870 69.176 81.719 1.00 32.42 148 ASN A N 1
ATOM 1241 C CA . ASN A 1 171 ? 104.779 68.121 81.280 1.00 37.33 148 ASN A CA 1
ATOM 1242 C C . ASN A 1 171 ? 106.146 68.221 81.943 1.00 40.34 148 ASN A C 1
ATOM 1243 O O . ASN A 1 171 ? 107.176 68.062 81.292 1.00 35.36 148 ASN A O 1
ATOM 1248 N N . GLY A 1 172 ? 106.151 68.520 83.238 1.00 31.62 149 GLY A N 1
ATOM 1249 C CA . GLY A 1 172 ? 107.385 68.571 83.997 1.00 28.34 149 GLY A CA 1
ATOM 1250 C C . GLY A 1 172 ? 108.161 69.869 83.885 1.00 29.24 149 GLY A C 1
ATOM 1251 O O . GLY A 1 172 ? 109.209 70.016 84.511 1.00 32.04 149 GLY A O 1
ATOM 1252 N N . ILE A 1 173 ? 107.654 70.811 83.093 1.00 28.05 150 ILE A N 1
ATOM 1253 C CA . ILE A 1 173 ? 108.321 72.098 82.914 1.00 29.79 150 ILE A CA 1
ATOM 1254 C C . ILE A 1 173 ? 107.541 73.224 83.601 1.00 26.52 150 ILE A C 1
ATOM 1255 O O . ILE A 1 173 ? 106.330 73.325 83.442 1.00 27.30 150 ILE A O 1
ATOM 1260 N N . VAL A 1 174 ? 108.236 74.067 84.354 1.00 29.00 151 VAL A N 1
ATOM 1261 C CA . VAL A 1 174 ? 107.602 75.231 84.964 1.00 27.13 151 VAL A CA 1
ATOM 1262 C C . VAL A 1 174 ? 107.272 76.282 83.903 1.00 32.06 151 VAL A C 1
ATOM 1263 O O . VAL A 1 174 ? 108.169 76.844 83.274 1.00 32.53 151 VAL A O 1
ATOM 1267 N N . THR A 1 175 ? 105.988 76.550 83.706 1.00 26.09 152 THR A N 1
ATOM 1268 C CA . THR A 1 175 ? 105.571 77.524 82.698 1.00 30.07 152 THR A CA 1
ATOM 1269 C C . THR A 1 175 ? 105.157 78.864 83.310 1.00 36.38 152 THR A C 1
ATOM 1270 O O . THR A 1 175 ? 105.060 79.869 82.609 1.00 28.36 152 THR A O 1
ATOM 1274 N N . TYR A 1 176 ? 104.921 78.869 84.619 1.00 25.11 153 TYR A N 1
ATOM 1275 C CA . TYR A 1 176 ? 104.554 80.084 85.343 1.00 25.15 153 TYR A CA 1
ATOM 1276 C C . TYR A 1 176 ? 105.042 79.936 86.770 1.00 28.38 153 TYR A C 1
ATOM 1277 O O . TYR A 1 176 ? 104.914 78.861 87.351 1.00 25.72 153 TYR A O 1
ATOM 1286 N N . ALA A 1 177 ? 105.620 80.995 87.326 1.00 24.15 154 ALA A N 1
ATOM 1287 C CA . ALA A 1 177 ? 106.062 80.976 88.722 1.00 26.41 154 ALA A CA 1
ATOM 1288 C C . ALA A 1 177 ? 106.314 82.388 89.213 1.00 33.43 154 ALA A C 1
ATOM 1289 O O . ALA A 1 177 ? 107.095 83.129 88.614 1.00 28.07 154 ALA A O 1
ATOM 1291 N N . ALA A 1 178 ? 105.660 82.764 90.309 1.00 21.99 155 ALA A N 1
ATOM 1292 C CA . ALA A 1 178 ? 105.798 84.120 90.830 1.00 24.43 155 ALA A CA 1
ATOM 1293 C C . ALA A 1 178 ? 105.331 84.196 92.277 1.00 24.25 155 ALA A C 1
ATOM 1294 O O . ALA A 1 178 ? 104.368 83.531 92.655 1.00 23.82 155 ALA A O 1
ATOM 1296 N N . LYS A 1 179 ? 106.012 85.002 93.083 1.00 21.43 156 LYS A N 1
ATOM 1297 C CA . LYS A 1 179 ? 105.625 85.167 94.477 1.00 24.51 156 LYS A CA 1
ATOM 1298 C C . LYS A 1 179 ? 105.271 86.616 94.783 1.00 23.87 156 LYS A C 1
ATOM 1299 O O . LYS A 1 179 ? 105.759 87.540 94.120 1.00 23.44 156 LYS A O 1
ATOM 1305 N N . GLU A 1 180 ? 104.426 86.813 95.794 1.00 22.19 157 GLU A N 1
ATOM 1306 C CA . GLU A 1 180 ? 104.089 88.152 96.271 1.00 22.36 157 GLU A CA 1
ATOM 1307 C C . GLU A 1 180 ? 105.289 88.808 96.938 1.00 27.25 157 GLU A C 1
ATOM 1308 O O . GLU A 1 180 ? 106.095 88.128 97.579 1.00 24.29 157 GLU A O 1
ATOM 1314 N N . THR A 1 181 ? 105.394 90.130 96.807 1.00 23.82 158 THR A N 1
ATOM 1315 C CA . THR A 1 181 ? 106.402 90.892 97.547 1.00 28.04 158 THR A CA 1
ATOM 1316 C C . THR A 1 181 ? 105.879 91.200 98.945 1.00 25.62 158 THR A C 1
ATOM 1317 O O . THR A 1 181 ? 106.651 91.346 99.891 1.00 29.25 158 THR A O 1
ATOM 1321 N N . ASN A 1 182 ? 104.557 91.299 99.061 1.00 26.72 159 ASN A N 1
ATOM 1322 C CA . ASN A 1 182 ? 103.893 91.523 100.344 1.00 32.78 159 ASN A CA 1
ATOM 1323 C C . ASN A 1 182 ? 102.860 90.433 100.621 1.00 28.39 159 ASN A C 1
ATOM 1324 O O . ASN A 1 182 ? 101.654 90.669 100.521 1.00 26.55 159 ASN A O 1
ATOM 1329 N N . PRO A 1 183 ? 103.331 89.229 100.973 1.00 24.76 160 PRO A N 1
ATOM 1330 C CA . PRO A 1 183 ? 102.427 88.072 101.034 1.00 28.73 160 PRO A CA 1
ATOM 1331 C C . PRO A 1 183 ? 101.340 88.229 102.090 1.00 26.52 160 PRO A C 1
ATOM 1332 O O . PRO A 1 183 ? 100.246 87.696 101.918 1.00 29.63 160 PRO A O 1
ATOM 1336 N N . GLY A 1 184 ? 101.632 88.967 103.154 1.00 28.45 161 GLY A N 1
ATOM 1337 C CA . GLY A 1 184 ? 100.663 89.165 104.217 1.00 34.40 161 GLY A CA 1
ATOM 1338 C C . GLY A 1 184 ? 99.370 89.819 103.762 1.00 37.58 161 GLY A C 1
ATOM 1339 O O . GLY A 1 184 ? 98.301 89.516 104.289 1.00 37.54 161 GLY A O 1
ATOM 1340 N N . THR A 1 185 ? 99.461 90.705 102.774 1.00 31.73 162 THR A N 1
ATOM 1341 C CA . THR A 1 185 ? 98.308 91.501 102.359 1.00 32.24 162 THR A CA 1
ATOM 1342 C C . THR A 1 185 ? 97.913 91.342 100.889 1.00 33.86 162 THR A C 1
ATOM 1343 O O . THR A 1 185 ? 96.748 91.521 100.546 1.00 41.32 162 THR A O 1
ATOM 1347 N N . ASP A 1 186 ? 98.873 91.012 100.027 1.00 31.18 163 ASP A N 1
ATOM 1348 C CA . ASP A 1 186 ? 98.632 90.978 98.581 1.00 26.40 163 ASP A CA 1
ATOM 1349 C C . ASP A 1 186 ? 98.264 89.597 98.052 1.00 27.95 163 ASP A C 1
ATOM 1350 O O . ASP A 1 186 ? 98.910 88.603 98.386 1.00 23.56 163 ASP A O 1
ATOM 1355 N N . VAL A 1 187 ? 97.243 89.548 97.204 1.00 24.04 164 VAL A N 1
ATOM 1356 C CA . VAL A 1 187 ? 96.962 88.365 96.403 1.00 23.54 164 VAL A CA 1
ATOM 1357 C C . VAL A 1 187 ? 96.870 88.819 94.948 1.00 25.38 164 VAL A C 1
ATOM 1358 O O . VAL A 1 187 ? 95.809 89.235 94.480 1.00 24.27 164 VAL A O 1
ATOM 1362 N N . THR A 1 188 ? 97.994 88.768 94.244 1.00 23.85 165 THR A N 1
ATOM 1363 C CA . THR A 1 188 ? 98.051 89.265 92.873 1.00 23.01 165 THR A CA 1
ATOM 1364 C C . THR A 1 188 ? 98.597 88.188 91.951 1.00 19.82 165 THR A C 1
ATOM 1365 O O . THR A 1 188 ? 97.830 87.426 91.349 1.00 22.57 165 THR A O 1
ATOM 1369 N N . VAL A 1 189 ? 99.921 88.099 91.860 1.00 19.46 166 VAL A N 1
ATOM 1370 C CA . VAL A 1 189 ? 100.541 87.075 91.019 1.00 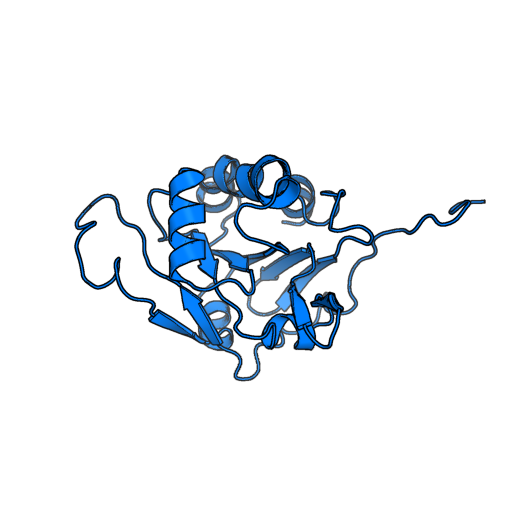21.37 166 VAL A CA 1
ATOM 1371 C C . VAL A 1 189 ? 100.223 85.651 91.508 1.00 25.94 166 VAL A C 1
ATOM 1372 O O . VAL A 1 189 ? 100.305 84.687 90.739 1.00 19.80 166 VAL A O 1
ATOM 1376 N N . SER A 1 190 ? 99.844 85.525 92.778 1.00 21.19 167 SER A N 1
ATOM 1377 C CA . SER A 1 190 ? 99.486 84.216 93.337 1.00 22.22 167 SER A CA 1
ATOM 1378 C C . SER A 1 190 ? 97.994 83.919 93.209 1.00 24.86 167 SER A C 1
ATOM 1379 O O . SER A 1 190 ? 97.532 82.828 93.568 1.00 22.77 167 SER A O 1
ATOM 1382 N N . SER A 1 191 ? 97.237 84.881 92.690 1.00 22.75 168 SER A N 1
ATOM 1383 C CA . SER A 1 191 ? 95.789 84.725 92.597 1.00 21.09 168 SER A CA 1
ATOM 1384 C C . SER A 1 191 ? 95.406 83.705 91.538 1.00 25.44 168 SER A C 1
ATOM 1385 O O . SER A 1 191 ? 96.129 83.502 90.557 1.00 23.91 168 SER A O 1
ATOM 1388 N N . VAL A 1 192 ? 94.261 83.062 91.738 1.00 23.09 169 VAL A N 1
ATOM 1389 C CA . VAL A 1 192 ? 93.751 82.122 90.753 1.00 27.82 169 VAL A CA 1
ATOM 1390 C C . VAL A 1 192 ? 93.501 82.826 89.413 1.00 22.99 169 VAL A C 1
ATOM 1391 O O . VAL A 1 192 ? 93.640 82.213 88.357 1.00 23.60 169 VAL A O 1
ATOM 1395 N N . GLU A 1 193 ? 93.149 84.110 89.462 1.00 22.04 170 GLU A N 1
ATOM 1396 C CA . GLU A 1 193 ? 92.915 84.887 88.239 1.00 25.22 170 GLU A CA 1
ATOM 1397 C C . GLU A 1 193 ? 94.203 85.033 87.415 1.00 23.29 170 GLU A C 1
ATOM 1398 O O . GLU A 1 193 ? 94.190 84.886 86.193 1.00 23.60 170 GLU A O 1
ATOM 1404 N N . SER A 1 194 ? 95.317 85.322 88.080 1.00 22.43 171 SER A N 1
ATOM 1405 C CA . SER A 1 194 ? 96.600 85.394 87.377 1.00 25.68 171 SER A CA 1
ATOM 1406 C C . SER A 1 194 ? 97.036 84.026 86.859 1.00 28.11 171 SER A C 1
ATOM 1407 O O . SER A 1 194 ? 97.593 83.920 85.765 1.00 24.12 171 SER A O 1
ATOM 1410 N N . VAL A 1 195 ? 96.774 82.975 87.631 1.00 25.17 172 VAL A N 1
ATOM 1411 C CA . VAL A 1 195 ? 97.059 81.627 87.142 1.00 23.61 172 VAL A CA 1
ATOM 1412 C C . VAL A 1 195 ? 96.235 81.317 85.887 1.00 24.66 172 VAL A C 1
ATOM 1413 O O . VAL A 1 195 ? 96.770 80.825 84.892 1.00 24.99 172 VAL A O 1
ATOM 1417 N N . LEU A 1 196 ? 94.940 81.622 85.937 1.00 20.43 173 LEU A N 1
ATOM 1418 C CA . LEU A 1 196 ? 94.054 81.411 84.793 1.00 28.73 173 LEU A CA 1
ATOM 1419 C C . LEU A 1 196 ? 94.565 82.124 83.541 1.00 29.74 173 LEU A C 1
ATOM 1420 O O . LEU A 1 196 ? 94.444 81.612 82.425 1.00 24.26 173 LEU A O 1
ATOM 1425 N N . ALA A 1 197 ? 95.148 83.301 83.734 1.00 26.27 174 ALA A N 1
ATOM 1426 C CA . ALA A 1 197 ? 95.688 84.074 82.617 1.00 25.35 174 ALA A CA 1
ATOM 1427 C C . ALA A 1 197 ? 96.982 83.474 82.061 1.00 33.66 174 ALA A C 1
ATOM 1428 O O . ALA A 1 197 ? 97.481 83.914 81.025 1.00 32.43 174 ALA A O 1
ATOM 1430 N N . HIS A 1 198 ? 97.535 82.477 82.747 1.00 26.56 175 HIS A N 1
ATOM 1431 C CA . HIS A 1 198 ? 98.783 81.865 82.297 1.00 23.53 175 HIS A CA 1
ATOM 1432 C C . HIS A 1 198 ? 98.651 80.368 82.016 1.00 32.61 175 HIS A C 1
ATOM 1433 O O . HIS A 1 198 ? 99.629 79.630 82.077 1.00 38.67 175 HIS A O 1
ATOM 1440 N N . LEU A 1 199 ? 97.437 79.929 81.719 1.00 28.07 176 LEU A N 1
ATOM 1441 C CA . LEU A 1 199 ? 97.186 78.538 81.357 1.00 32.08 176 LEU A CA 1
ATOM 1442 C C . LEU A 1 199 ? 97.059 78.386 79.843 1.00 60.75 176 LEU A C 1
ATOM 1443 O O . LEU A 1 199 ? 96.847 77.290 79.323 1.00 51.58 176 LEU A O 1
#

B-factor: mean 33.78, std 14.45, range [15.74, 116.29]

Radius of gyration: 15.76 Å; Cα contacts (8 Å, |Δi|>4): 409; chains: 1; bounding box: 33×52×34 Å

Nearest PDB structures (foldseek):
  4h86-assembly1_A-2  TM=1.005E+00  e=3.082E-42  Saccharomyces cerevisiae S288C
  4dss-assembly1_A-2  TM=9.835E-01  e=5.494E-35  Saccharomyces cerevisiae S288C
  4dsq-assembly1_A  TM=9.540E-01  e=1.235E-34  Saccharomyces cerevisiae S288C
  4owy-assembly1_A  TM=9.768E-01  e=5.200E-32  Saccharomyces cerevisiae BY4741
  4owy-assembly2_C  TM=9.715E-01  e=1.409E-31  Saccharomyces cerevisiae BY4741

Organism: Saccharomyces cerevisiae (strain ATCC 204508 / S288c) (NCBI:txid559292)

CATH classification: 3.40.30.10

Foldseek 3Di:
DVADDPDDDWDFAPLAQPFDPQDQFKWWAAWAAPPPRVDPSNVDIDIGRPVCVLQVFQKEKEKEAFDQPADCCQPPAPLQCVVCVCVCVVPVVHQAYEYEKQDDRVSQSVSCVVSPNRGRRRYTYIHRHQCVSQVVSPQWDDDDDSGIIGATKMWMAGSRGTNTIIGDPCRNPDDDCNHVVVVVVRD

InterPro domains:
  IPR013740 Redoxin [PF08534] (7-173)
  IPR013766 Thioredoxin domain [PS51352] (9-176)
  IPR036249 Thioredoxin-like superfamily [SSF52833] (37-174)
  IPR037944 Peroxiredoxin-5-like [PTHR10430] (21-175)
  IPR037944 Peroxiredoxin-5-like [cd03013] (5-174)

Secondary structure (DSSP, 8-state):
--S-TT-----B-TTTTSB---TT-EEEE----SSSTTSGGGTS-EEEEHHHHHHH-SEEEEEE-S-TT-HIIIIIIHHHHHHHHHHHHHHS---EEEEEESS-HHHHHHHHHHTT----SSEEEEE-GGGHHHHHTT-EEEEETTEEEE-SEEEEEETTEEEEEEE-SSTTT--STTSHHHHHTT-

Sequence (187 aa):
GLVPRGSHMASMSDLVNKKFPAGDYKFQYIAISQQSDADSESCKMPQTVEWSKLISENKKVIITGAPAAFSPTCTVSHIPGYINYLDELVKEKEVDQVIVVTVDNPFANQAWAKSLGVKDTTHIKFASSDPGCAFTKSIGFELAVGDGVYWSGRRWAMVVENGIVTYAAKETNPGTDVTVSSVESVLAHL